Protein AF-A0A2N3VRI2-F1 (afdb_monomer_lite)

Foldseek 3Di:
DDDDDDDDDDDDDDDDDDDDDDDDDDDDDDDDDDDDDDDDDDDDDPDDDPPDPDPVNVQVVLVVVLVLVVVLLVLLVLLLLLLVLAPDHDPLSVVLNVVSVVLNVDDAPDSSHRDPVNSVVSVVSSVSSLVRAWEEEEEEEEEPPDDQVVQVVLLCVQSSSRRHHHPYYFYHYPCLQPALCPGPSSVVVVCCLVVSVGQEYGYQDLQSSGHPVCCPPPCRGSVNVCVVCVVSNYHYTHSVVVVVVVVD

pLDDT: mean 77.95, std 22.07, range [29.64, 97.94]

Secondary structure (DSSP, 8-state):
--------------------------------------PPP-PPP-PPPPP---HHHHHHHHHHHHHHHHHHHHHHHHHHHHHTT-SS--HHHHHHHHHHHHHHT---S-TTS--HHHHHHHHHHHHHHHHSPEEEEEEEEE-TT--HHHHHHHHHHHHHHTTEEEEEEEEEES-TTS-GGG-HHHHHHHHHHHTT--SEEEES-HHHHS-GGGTTSTTTSHHHHHHHHHHTTPEEEEHHHHHHHTT-

Radius of gyration: 29.66 Å; chains: 1; bounding box: 49×69×98 Å

Structure (mmCIF, N/CA/C/O backbone):
data_AF-A0A2N3VRI2-F1
#
_entry.id   AF-A0A2N3VRI2-F1
#
loop_
_atom_site.group_PDB
_atom_site.id
_atom_site.type_symbol
_atom_site.label_atom_id
_atom_site.label_alt_id
_atom_site.label_comp_id
_atom_site.label_asym_id
_atom_site.label_entity_id
_atom_site.label_seq_id
_atom_site.pdbx_PDB_ins_code
_atom_site.Cartn_x
_atom_site.Cartn_y
_atom_site.Cartn_z
_atom_site.occupancy
_atom_site.B_iso_or_equiv
_atom_site.auth_seq_id
_atom_site.auth_comp_id
_atom_site.auth_asym_id
_atom_site.auth_atom_id
_atom_site.pdbx_PDB_model_num
ATOM 1 N N . MET A 1 1 ? -25.230 -1.759 -48.729 1.00 44.81 1 MET A N 1
ATOM 2 C CA . MET A 1 1 ? -26.190 -2.841 -49.023 1.00 44.81 1 MET A CA 1
ATOM 3 C C . MET A 1 1 ? -25.408 -4.106 -49.334 1.00 44.81 1 MET A C 1
ATOM 5 O O . MET A 1 1 ? -24.825 -4.178 -50.398 1.00 44.81 1 MET A O 1
ATOM 9 N N . HIS A 1 2 ? -25.341 -5.042 -48.393 1.00 41.62 2 HIS A N 1
ATOM 10 C CA . HIS A 1 2 ? -25.317 -6.488 -48.624 1.00 41.62 2 HIS A CA 1
ATOM 11 C C . HIS A 1 2 ? -25.668 -7.134 -47.282 1.00 41.62 2 HIS A C 1
ATOM 13 O O . HIS A 1 2 ? -25.293 -6.640 -46.222 1.00 41.62 2 HIS A O 1
ATOM 19 N N . GLN A 1 3 ? -26.524 -8.137 -47.363 1.00 37.47 3 GLN A N 1
ATOM 20 C CA . GLN A 1 3 ? -27.343 -8.696 -46.302 1.00 37.47 3 GLN A CA 1
ATOM 21 C C . GLN A 1 3 ? -27.009 -10.196 -46.197 1.00 37.47 3 GLN A C 1
ATOM 23 O O . GLN A 1 3 ? -26.578 -10.777 -47.193 1.00 37.47 3 GLN A O 1
ATOM 28 N N . LEU A 1 4 ? -27.341 -10.791 -45.041 1.00 38.47 4 LEU A N 1
ATOM 29 C CA . LEU A 1 4 ? -27.446 -12.233 -44.729 1.00 38.47 4 LEU A CA 1
ATOM 30 C C . LEU A 1 4 ? -26.129 -12.927 -44.307 1.00 38.47 4 LEU A C 1
ATOM 32 O O . LEU A 1 4 ? -25.099 -12.749 -44.936 1.00 38.47 4 LEU A O 1
ATOM 36 N N . GLY A 1 5 ? -26.084 -13.741 -43.248 1.00 32.94 5 GLY A N 1
ATOM 37 C CA . GLY A 1 5 ? -27.170 -14.302 -42.443 1.00 32.94 5 GLY A CA 1
ATOM 38 C C . GLY A 1 5 ? -26.672 -14.942 -41.139 1.00 32.94 5 GLY A C 1
ATOM 39 O O . GLY A 1 5 ? -25.476 -15.124 -40.929 1.00 32.94 5 GLY A O 1
ATOM 40 N N . GLY A 1 6 ? -27.622 -15.235 -40.248 1.00 32.44 6 GLY A N 1
ATOM 41 C CA . GLY A 1 6 ? -27.395 -15.908 -38.971 1.00 32.44 6 GLY A CA 1
ATOM 42 C C . GLY A 1 6 ? -27.668 -17.417 -38.997 1.00 32.44 6 GLY A C 1
ATOM 43 O O . GLY A 1 6 ? -28.270 -17.945 -39.929 1.00 32.44 6 GLY A O 1
ATOM 44 N N . SER A 1 7 ? -27.243 -18.091 -37.928 1.00 35.81 7 SER A N 1
ATOM 45 C CA . SER A 1 7 ? -27.806 -19.328 -37.344 1.00 35.81 7 SER A CA 1
ATOM 46 C C . SER A 1 7 ? -27.059 -19.577 -36.027 1.00 35.81 7 SER A C 1
ATOM 48 O O . SER A 1 7 ? -25.835 -19.635 -36.029 1.00 35.81 7 SER A O 1
ATOM 50 N N . THR A 1 8 ? -27.670 -19.437 -34.847 1.00 37.22 8 THR A N 1
ATOM 51 C CA . THR A 1 8 ? -28.451 -20.443 -34.089 1.00 37.22 8 THR A CA 1
ATOM 52 C C . THR A 1 8 ? -27.819 -21.834 -34.034 1.00 37.22 8 THR A C 1
ATOM 54 O O . THR A 1 8 ? -27.869 -22.585 -35.002 1.00 37.22 8 THR A O 1
ATOM 57 N N . GLY A 1 9 ? -27.302 -22.191 -32.855 1.00 34.44 9 GLY A N 1
ATOM 58 C CA . GLY A 1 9 ? -26.782 -23.518 -32.531 1.00 34.44 9 GLY A CA 1
ATOM 59 C C . GLY A 1 9 ? -26.847 -23.784 -31.027 1.00 34.44 9 GLY A C 1
ATOM 60 O O . GLY A 1 9 ? -25.909 -23.502 -30.288 1.00 34.44 9 GLY A O 1
ATOM 61 N N . THR A 1 10 ? -27.994 -24.284 -30.579 1.00 33.75 10 THR A N 1
ATOM 62 C CA . THR A 1 10 ? -28.284 -24.750 -29.217 1.00 33.75 10 THR A CA 1
ATOM 63 C C . THR A 1 10 ? -27.603 -26.104 -28.939 1.00 33.75 10 THR A C 1
ATOM 65 O O . THR A 1 10 ? -27.499 -26.935 -29.834 1.00 33.75 10 THR A O 1
ATOM 68 N N . ARG A 1 11 ? -27.171 -26.285 -27.678 1.00 38.00 11 ARG A N 1
ATOM 69 C CA . ARG A 1 11 ? -26.624 -27.464 -26.949 1.00 38.00 11 ARG A CA 1
ATOM 70 C C . ARG A 1 11 ? -26.941 -28.884 -27.484 1.00 38.00 11 ARG A C 1
ATOM 72 O O . ARG A 1 11 ? -28.007 -29.119 -28.042 1.00 38.00 11 ARG A O 1
ATOM 79 N N . PRO A 1 12 ? -26.137 -29.884 -27.062 1.00 43.97 12 PRO A N 1
ATOM 80 C CA . PRO A 1 12 ? -26.619 -30.714 -25.947 1.00 43.97 12 PRO A CA 1
ATOM 81 C C . PRO A 1 12 ? -25.571 -31.041 -24.866 1.00 43.97 12 PRO A C 1
ATOM 83 O O . PRO A 1 12 ? -24.381 -31.198 -25.111 1.00 43.97 12 PRO A O 1
ATOM 86 N N . ASN A 1 13 ? -26.094 -31.177 -23.648 1.00 37.91 13 ASN A N 1
ATOM 87 C CA . ASN A 1 13 ? -25.489 -31.800 -22.474 1.00 37.91 13 ASN A CA 1
ATOM 88 C C . ASN A 1 13 ? -25.792 -33.312 -22.509 1.00 37.91 13 ASN A C 1
ATOM 90 O O . ASN A 1 13 ? -26.911 -33.660 -22.902 1.00 37.91 13 ASN A O 1
ATOM 94 N N . PRO A 1 14 ? -24.906 -34.200 -22.026 1.00 42.34 14 PRO A N 1
ATOM 95 C CA . PRO A 1 14 ? -25.362 -35.508 -21.585 1.00 42.34 14 PRO A CA 1
ATOM 96 C C . PRO A 1 14 ? -24.927 -35.877 -20.158 1.00 42.34 14 PRO A C 1
ATOM 98 O O . PRO A 1 14 ? -23.750 -35.930 -19.824 1.00 42.34 14 PRO A O 1
ATOM 101 N N . ARG A 1 15 ? -25.958 -36.314 -19.423 1.00 31.70 15 ARG A N 1
ATOM 102 C CA . ARG A 1 15 ? -26.018 -37.475 -18.518 1.00 31.70 15 ARG A CA 1
ATOM 103 C C . ARG A 1 15 ? -25.589 -37.339 -17.054 1.00 31.70 15 ARG A C 1
ATOM 105 O O . ARG A 1 15 ? -24.442 -37.514 -16.668 1.00 31.70 15 ARG A O 1
ATOM 112 N N . SER A 1 16 ? -26.648 -37.254 -16.255 1.00 34.22 16 SER A N 1
ATOM 113 C CA . SER A 1 16 ? -26.842 -37.828 -14.927 1.00 34.22 16 SER A CA 1
ATOM 114 C C . SER A 1 16 ? -26.673 -39.360 -14.895 1.00 34.22 16 SER A C 1
ATOM 116 O O . SER A 1 16 ? -27.267 -40.064 -15.711 1.00 34.22 16 SER A O 1
ATOM 118 N N . GLN A 1 17 ? -25.959 -39.853 -13.882 1.00 36.56 17 GLN A N 1
ATOM 119 C CA . GLN A 1 17 ? -26.151 -41.116 -13.142 1.00 36.56 17 GLN A CA 1
ATOM 120 C C . GLN A 1 17 ? -25.662 -40.785 -11.711 1.00 36.56 17 GLN A C 1
ATOM 122 O O . GLN A 1 17 ? -24.616 -40.166 -11.579 1.00 36.56 17 GLN A O 1
ATOM 127 N N . GLY A 1 18 ? -26.343 -41.005 -10.589 1.00 29.64 18 GLY A N 1
ATOM 128 C CA . GLY A 1 18 ? -27.389 -41.961 -10.263 1.00 29.64 18 GLY A CA 1
ATOM 129 C C . GLY A 1 18 ? -26.817 -43.019 -9.319 1.00 29.64 18 GLY A C 1
ATOM 130 O O . GLY A 1 18 ? -26.452 -44.077 -9.803 1.00 29.64 18 GLY A O 1
ATOM 131 N N . THR A 1 19 ? -26.753 -42.750 -8.006 1.00 33.91 19 THR A N 1
ATOM 132 C CA . THR A 1 19 ? -26.883 -43.811 -6.985 1.00 33.91 19 THR A CA 1
ATOM 133 C C . THR A 1 19 ? -27.280 -43.235 -5.630 1.00 33.91 19 THR A C 1
ATOM 135 O O . THR A 1 19 ? -26.556 -42.452 -5.020 1.00 33.91 19 THR A O 1
ATOM 138 N N . GLU A 1 20 ? -28.465 -43.645 -5.194 1.00 34.59 20 GLU A N 1
ATOM 139 C CA . GLU A 1 20 ? -29.028 -43.457 -3.866 1.00 34.59 20 GLU A CA 1
ATOM 140 C C . GLU A 1 20 ? -28.435 -44.435 -2.839 1.00 34.59 20 GLU A C 1
ATOM 142 O O . GLU A 1 20 ? -27.968 -45.521 -3.171 1.00 34.59 20 GLU A O 1
ATOM 147 N N . ALA A 1 21 ? -28.617 -44.039 -1.577 1.00 32.91 21 ALA A N 1
ATOM 148 C CA . ALA A 1 21 ? -28.940 -44.864 -0.415 1.00 32.91 21 ALA A CA 1
ATOM 149 C C . ALA A 1 21 ? -27.947 -45.942 0.055 1.00 32.91 21 ALA A C 1
ATOM 151 O O . ALA A 1 21 ? -27.811 -47.012 -0.530 1.00 32.91 21 ALA A O 1
ATOM 152 N N . ARG A 1 22 ? -27.496 -45.772 1.306 1.00 36.06 22 ARG A N 1
ATOM 153 C CA . ARG A 1 22 ? -27.817 -46.745 2.365 1.00 36.06 22 ARG A CA 1
ATOM 154 C C . ARG A 1 22 ? -27.694 -46.129 3.757 1.00 36.06 22 ARG A C 1
ATOM 156 O O . ARG A 1 22 ? -26.618 -45.758 4.209 1.00 36.06 22 ARG A O 1
ATOM 163 N N . ARG A 1 23 ? -28.844 -46.068 4.435 1.00 37.19 23 ARG A N 1
ATOM 164 C CA . ARG A 1 23 ? -28.952 -46.080 5.896 1.00 37.19 23 ARG A CA 1
ATOM 165 C C . ARG A 1 23 ? -28.359 -47.383 6.424 1.00 37.19 23 ARG A C 1
ATOM 167 O O . ARG A 1 23 ? -28.584 -48.438 5.832 1.00 37.19 23 ARG A O 1
ATOM 174 N N . SER A 1 24 ? -27.719 -47.325 7.581 1.00 36.09 24 SER A N 1
ATOM 175 C CA . SER A 1 24 ? -27.726 -48.419 8.550 1.00 36.09 24 SER A CA 1
ATOM 176 C C . SER A 1 24 ? -27.568 -47.813 9.937 1.00 36.09 24 SER A C 1
ATOM 178 O O . SER A 1 24 ? -26.503 -47.327 10.306 1.00 36.09 24 SER A O 1
ATOM 180 N N . ASP A 1 25 ? -28.683 -47.810 10.663 1.00 36.12 25 ASP A N 1
ATOM 181 C CA . ASP A 1 25 ? -28.708 -47.874 12.116 1.00 36.12 25 ASP A CA 1
ATOM 182 C C . ASP A 1 25 ? -27.792 -49.004 12.598 1.00 36.12 25 ASP A C 1
ATOM 184 O O . ASP A 1 25 ? -27.706 -50.030 11.929 1.00 36.12 25 ASP A O 1
ATOM 188 N N . LEU A 1 26 ? -27.177 -48.845 13.772 1.00 42.28 26 LEU A N 1
ATOM 189 C CA . LEU A 1 26 ? -27.137 -49.885 14.804 1.00 42.28 26 LEU A CA 1
ATOM 190 C C . LEU A 1 26 ? -26.615 -49.294 16.122 1.00 42.28 26 LEU A C 1
ATOM 192 O O . LEU A 1 26 ? -25.463 -48.892 16.263 1.00 42.28 26 LEU A O 1
ATOM 196 N N . ARG A 1 27 ? -27.529 -49.256 17.095 1.00 37.09 27 ARG A N 1
ATOM 197 C CA . ARG A 1 27 ? -27.255 -49.172 18.530 1.00 37.09 27 ARG A CA 1
ATOM 198 C C . ARG A 1 27 ? -26.571 -50.458 19.005 1.00 37.09 27 ARG A C 1
ATOM 200 O O . ARG A 1 27 ? -26.935 -51.545 18.571 1.00 37.09 27 ARG A O 1
ATOM 207 N N . GLY A 1 28 ? -25.700 -50.309 19.996 1.00 32.53 28 GLY A N 1
ATOM 208 C CA . GLY A 1 28 ? -25.097 -51.375 20.803 1.00 32.53 28 GLY A CA 1
ATOM 209 C C . GLY A 1 28 ? -23.735 -50.866 21.270 1.00 32.53 28 GLY A C 1
ATOM 210 O O . GLY A 1 28 ? -22.840 -50.701 20.462 1.00 32.53 28 GLY A O 1
ATOM 211 N N . GLY A 1 29 ? -23.551 -50.394 22.499 1.00 33.59 29 GLY A N 1
ATOM 212 C CA . GLY A 1 29 ? -23.777 -51.151 23.720 1.00 33.59 29 GLY A CA 1
ATOM 213 C C . GLY A 1 29 ? -22.497 -51.917 24.045 1.00 33.59 29 GLY A C 1
ATOM 214 O O . GLY A 1 29 ? -22.361 -53.051 23.613 1.00 33.59 29 GLY A O 1
ATOM 215 N N . SER A 1 30 ? -21.563 -51.291 24.766 1.00 33.97 30 SER A N 1
ATOM 216 C CA . SER A 1 30 ? -20.688 -52.003 25.703 1.00 33.97 30 SER A CA 1
ATOM 217 C C . SER A 1 30 ? -19.900 -51.025 26.566 1.00 33.97 30 SER A C 1
ATOM 219 O O . SER A 1 30 ? -19.009 -50.309 26.114 1.00 33.97 30 SER A O 1
ATOM 221 N N . THR A 1 31 ? -20.296 -50.997 27.831 1.00 43.38 31 THR A N 1
ATOM 222 C CA . THR A 1 31 ? -19.632 -50.331 28.941 1.00 43.38 31 THR A CA 1
ATOM 223 C C . THR A 1 31 ? -18.442 -51.190 29.355 1.00 43.38 31 THR A C 1
ATOM 225 O O . THR A 1 31 ? -18.636 -52.237 29.966 1.00 43.38 31 THR A O 1
ATOM 228 N N . THR A 1 32 ? -17.219 -50.747 29.073 1.00 37.91 32 THR A N 1
ATOM 229 C CA . THR A 1 32 ? -16.022 -51.317 29.704 1.00 37.91 32 THR A CA 1
ATOM 230 C C . THR A 1 32 ? -15.455 -50.274 30.653 1.00 37.91 32 THR A C 1
ATOM 232 O O . THR A 1 32 ? -14.762 -49.344 30.247 1.00 37.91 32 THR A O 1
ATOM 235 N N . GLN A 1 33 ? -15.806 -50.412 31.934 1.00 37.31 33 GLN A N 1
ATOM 236 C CA . GLN A 1 33 ? -15.123 -49.727 33.023 1.00 37.31 33 GLN A CA 1
ATOM 237 C C . GLN A 1 33 ? -13.683 -50.242 33.083 1.00 37.31 33 GLN A C 1
ATOM 239 O O . GLN A 1 33 ? -13.444 -51.393 33.438 1.00 37.31 33 GLN A O 1
ATOM 244 N N . VAL A 1 34 ? -12.723 -49.385 32.745 1.00 37.28 34 VAL A N 1
ATOM 245 C CA . VAL A 1 34 ? -11.318 -49.611 33.083 1.00 37.28 34 VAL A CA 1
ATOM 246 C C . VAL A 1 34 ? -11.087 -49.005 34.462 1.00 37.28 34 VAL A C 1
ATOM 248 O O . VAL A 1 34 ? -11.097 -47.789 34.645 1.00 37.28 34 VAL A O 1
ATOM 251 N N . GLN A 1 35 ? -10.936 -49.887 35.444 1.00 35.34 35 GLN A N 1
ATOM 252 C CA . GLN A 1 35 ? -10.563 -49.580 36.818 1.00 35.34 35 GLN A CA 1
ATOM 253 C C . GLN A 1 35 ? -9.081 -49.174 36.838 1.00 35.34 35 GLN A C 1
ATOM 255 O O . GLN A 1 35 ? -8.203 -49.998 36.589 1.00 35.34 35 GLN A O 1
ATOM 260 N N . LEU A 1 36 ? -8.798 -47.896 37.097 1.00 38.38 36 LEU A N 1
ATOM 261 C CA . LEU A 1 36 ? -7.440 -47.414 37.354 1.00 38.38 36 LEU A CA 1
ATOM 262 C C . LEU A 1 36 ? -7.085 -47.648 38.834 1.00 38.38 36 LEU A C 1
ATOM 264 O O . LEU A 1 36 ? -7.912 -47.358 39.704 1.00 38.38 36 LEU A O 1
ATOM 268 N N . PRO A 1 37 ? -5.879 -48.151 39.151 1.00 39.59 37 PRO A N 1
ATOM 269 C CA . PRO A 1 37 ? -5.452 -48.337 40.529 1.00 39.59 37 PRO A CA 1
ATOM 270 C C . PRO A 1 37 ? -5.243 -46.991 41.234 1.00 39.59 37 PRO A C 1
ATOM 272 O O . PRO A 1 37 ? -4.622 -46.065 40.711 1.00 39.59 37 PRO A O 1
ATOM 275 N N . VAL A 1 38 ? -5.761 -46.917 42.460 1.00 44.69 38 VAL A N 1
ATOM 276 C CA . VAL A 1 38 ? -5.576 -45.820 43.413 1.00 44.69 38 VAL A CA 1
ATOM 277 C C . VAL A 1 38 ? -4.106 -45.784 43.838 1.00 44.69 38 VAL A C 1
ATOM 279 O O . VAL A 1 38 ? -3.681 -46.551 44.700 1.00 44.69 38 VAL A O 1
ATOM 282 N N . SER A 1 39 ? -3.325 -44.887 43.238 1.00 42.59 39 SER A N 1
ATOM 283 C CA . SER A 1 39 ? -1.987 -44.553 43.728 1.00 42.59 39 SER A CA 1
ATOM 284 C C . SER A 1 39 ? -2.091 -43.517 44.839 1.00 42.59 39 SER A C 1
ATOM 286 O O . SER A 1 39 ? -2.629 -42.424 44.666 1.00 42.59 39 SER A O 1
ATOM 288 N N . GLN A 1 40 ? -1.580 -43.910 46.000 1.00 42.72 40 GLN A N 1
ATOM 289 C CA . GLN A 1 40 ? -1.526 -43.126 47.221 1.00 42.72 40 GLN A CA 1
ATOM 290 C C . GLN A 1 40 ? -0.761 -41.811 47.036 1.00 42.72 40 GLN A C 1
ATOM 292 O O . GLN A 1 40 ? 0.246 -41.722 46.332 1.00 42.72 40 GLN A O 1
ATOM 297 N N . ALA A 1 41 ? -1.263 -40.794 47.727 1.00 45.03 41 ALA A N 1
ATOM 298 C CA . ALA A 1 41 ? -0.747 -39.442 47.772 1.00 45.03 41 ALA A CA 1
ATOM 299 C C . ALA A 1 41 ? 0.732 -39.368 48.191 1.00 45.03 41 ALA A C 1
ATOM 301 O O . ALA A 1 41 ? 1.103 -39.751 49.300 1.00 45.03 41 ALA A O 1
ATOM 302 N N . LYS A 1 42 ? 1.552 -38.724 47.358 1.00 47.59 42 LYS A N 1
ATOM 303 C CA . LYS A 1 42 ? 2.657 -37.887 47.835 1.00 47.59 42 LYS A CA 1
ATOM 304 C C . LYS A 1 42 ? 2.246 -36.438 47.610 1.00 47.59 42 LYS A C 1
ATOM 306 O O . LYS A 1 42 ? 2.014 -36.036 46.475 1.00 47.59 42 LYS A O 1
ATOM 311 N N . LYS A 1 43 ? 2.124 -35.675 48.702 1.00 46.97 43 LYS A N 1
ATOM 312 C CA . LYS A 1 43 ? 2.012 -34.210 48.668 1.00 46.97 43 LYS A CA 1
ATOM 313 C C . LYS A 1 43 ? 3.086 -33.669 47.712 1.00 46.97 43 LYS A C 1
ATOM 315 O O . LYS A 1 43 ? 4.260 -33.961 47.955 1.00 46.97 43 LYS A O 1
ATOM 320 N N . PRO A 1 44 ? 2.745 -32.886 46.676 1.00 41.25 44 PRO A N 1
ATOM 321 C CA . PRO A 1 44 ? 3.741 -32.032 46.063 1.00 41.25 44 PRO A CA 1
ATOM 322 C C . PRO A 1 44 ? 4.208 -31.075 47.157 1.00 41.25 44 PRO A C 1
ATOM 324 O O . PRO A 1 44 ? 3.383 -30.460 47.837 1.00 41.25 44 PRO A O 1
ATOM 327 N N . LEU A 1 45 ? 5.522 -31.007 47.367 1.00 43.97 45 LEU A N 1
ATOM 328 C CA . LEU A 1 45 ? 6.140 -29.900 48.080 1.00 43.97 45 LEU A CA 1
ATOM 329 C C . LEU A 1 45 ? 5.534 -28.617 47.510 1.00 43.97 45 LEU A C 1
ATOM 331 O O . LEU A 1 45 ? 5.601 -28.396 46.300 1.00 43.97 45 LEU A O 1
ATOM 335 N N . THR A 1 46 ? 4.904 -27.824 48.369 1.00 45.91 46 THR A N 1
ATOM 336 C CA . THR A 1 46 ? 4.456 -26.475 48.055 1.00 45.91 46 THR A CA 1
ATOM 337 C C . THR A 1 46 ? 5.654 -25.748 47.454 1.00 45.91 46 THR A C 1
ATOM 339 O O . THR A 1 46 ? 6.615 -25.459 48.167 1.00 45.91 46 THR A O 1
ATOM 342 N N . GLN A 1 47 ? 5.645 -25.525 46.138 1.00 43.41 47 GLN A N 1
ATOM 343 C CA . GLN A 1 47 ? 6.561 -24.557 45.556 1.00 43.41 47 GLN A CA 1
ATOM 344 C C . GLN A 1 47 ? 6.289 -23.234 46.280 1.00 43.41 47 GLN A C 1
ATOM 346 O O . GLN A 1 47 ? 5.113 -22.885 46.455 1.00 43.41 47 GLN A O 1
ATOM 351 N N . PRO A 1 48 ? 7.326 -22.525 46.757 1.00 43.22 48 PRO A N 1
ATOM 352 C CA . PRO A 1 48 ? 7.126 -21.165 47.225 1.00 43.22 48 PRO A CA 1
ATOM 353 C C . PRO A 1 48 ? 6.454 -20.372 46.092 1.00 43.22 48 PRO A C 1
ATOM 355 O O . PRO A 1 48 ? 6.680 -20.692 44.917 1.00 43.22 48 PRO A O 1
ATOM 358 N N . PRO A 1 49 ? 5.582 -19.399 46.414 1.00 46.47 49 PRO A N 1
ATOM 359 C CA . PRO A 1 49 ? 4.987 -18.548 45.390 1.00 46.47 49 PRO A CA 1
ATOM 360 C C . PRO A 1 49 ? 6.116 -17.993 44.511 1.00 46.47 49 PRO A C 1
ATOM 362 O O . PRO A 1 49 ? 7.179 -17.688 45.062 1.00 46.47 49 PRO A O 1
ATOM 365 N N . PRO A 1 50 ? 5.937 -17.917 43.178 1.00 52.31 50 PRO A N 1
ATOM 366 C CA . PRO A 1 50 ? 6.959 -17.341 42.320 1.00 52.31 50 PRO A CA 1
ATOM 367 C C . PRO A 1 50 ? 7.321 -15.971 42.884 1.00 52.31 50 PRO A C 1
ATOM 369 O O . PRO A 1 50 ? 6.440 -15.154 43.161 1.00 52.31 50 PRO A O 1
ATOM 372 N N . GLU A 1 51 ? 8.615 -15.814 43.146 1.00 49.72 51 GLU A N 1
ATOM 373 C CA . GLU A 1 51 ? 9.220 -14.604 43.668 1.00 49.72 51 GLU A CA 1
ATOM 374 C C . GLU A 1 51 ? 8.718 -13.412 42.856 1.00 49.72 51 GLU A C 1
ATOM 376 O O . GLU A 1 51 ? 8.835 -13.392 41.632 1.00 49.72 51 GLU A O 1
ATOM 381 N N . ASP A 1 52 ? 8.096 -12.481 43.576 1.00 48.22 52 ASP A N 1
ATOM 382 C CA . ASP A 1 52 ? 8.110 -11.046 43.326 1.00 48.22 52 ASP A CA 1
ATOM 383 C C . ASP A 1 52 ? 8.314 -10.668 41.844 1.00 48.22 52 ASP A C 1
ATOM 385 O O . ASP A 1 52 ? 9.434 -10.453 41.370 1.00 48.22 52 ASP A O 1
ATOM 389 N N . GLU A 1 53 ? 7.213 -10.551 41.088 1.00 51.59 53 GLU A N 1
ATOM 390 C CA . GLU A 1 53 ? 7.207 -9.716 39.884 1.00 51.59 53 GLU A CA 1
ATOM 391 C C . GLU A 1 53 ? 7.446 -8.273 40.341 1.00 51.59 53 GLU A C 1
ATOM 393 O O . GLU A 1 53 ? 6.511 -7.493 40.517 1.00 51.59 53 GLU A O 1
ATOM 398 N N . GLY A 1 54 ? 8.712 -7.937 40.593 1.00 52.28 54 GLY A N 1
ATOM 399 C CA . GLY A 1 54 ? 9.102 -6.635 41.103 1.00 52.28 54 GLY A CA 1
ATOM 400 C C . GLY A 1 54 ? 8.586 -5.501 40.207 1.00 52.28 54 GLY A C 1
ATOM 401 O O . GLY A 1 54 ? 8.235 -5.728 39.041 1.00 52.28 54 GLY A O 1
ATOM 402 N N . PRO A 1 55 ? 8.562 -4.257 40.712 1.00 57.94 55 PRO A N 1
ATOM 403 C CA . PRO A 1 55 ? 8.104 -3.081 39.965 1.00 57.94 55 PRO A CA 1
ATOM 404 C C . PRO A 1 55 ? 8.743 -2.962 38.566 1.00 57.94 55 PRO A C 1
ATOM 406 O O . PRO A 1 55 ? 8.053 -2.596 37.615 1.00 57.94 55 PRO A O 1
ATOM 409 N N . ASP A 1 56 ? 9.989 -3.418 38.400 1.00 63.69 56 ASP A N 1
ATOM 410 C CA . ASP A 1 56 ? 10.705 -3.496 37.118 1.00 63.69 56 ASP A CA 1
ATOM 411 C C . ASP A 1 56 ? 10.048 -4.435 36.085 1.00 63.69 56 ASP A C 1
ATOM 413 O O . ASP A 1 56 ? 10.182 -4.249 34.875 1.00 63.69 56 ASP A O 1
ATOM 417 N N . SER A 1 57 ? 9.345 -5.489 36.510 1.00 74.94 57 SER A N 1
ATOM 418 C CA . SER A 1 57 ? 8.586 -6.383 35.621 1.00 74.94 57 SER A CA 1
ATOM 419 C C . SER A 1 57 ? 7.325 -5.697 35.095 1.00 74.94 57 SER A C 1
ATOM 421 O O . SER A 1 57 ? 7.080 -5.677 33.885 1.00 74.94 57 SER A O 1
ATOM 423 N N . LEU A 1 58 ? 6.566 -5.057 35.989 1.00 79.62 58 LEU A N 1
ATOM 424 C CA . LEU A 1 58 ? 5.349 -4.328 35.637 1.00 79.62 58 LEU A CA 1
ATOM 425 C C . LEU A 1 58 ? 5.652 -3.102 34.774 1.00 79.62 58 LEU A C 1
ATOM 427 O O . LEU A 1 58 ? 4.921 -2.831 33.821 1.00 79.62 58 LEU A O 1
ATOM 431 N N . GLU A 1 59 ? 6.751 -2.399 35.042 1.00 81.06 59 GLU A N 1
ATOM 432 C CA . GLU A 1 59 ? 7.197 -1.272 34.227 1.00 81.06 59 GLU A CA 1
ATOM 433 C C . GLU A 1 59 ? 7.656 -1.715 32.830 1.00 81.06 59 GLU A C 1
ATOM 435 O O . GLU A 1 59 ? 7.267 -1.100 31.835 1.00 81.06 59 GLU A O 1
ATOM 440 N N . ARG A 1 60 ? 8.370 -2.846 32.715 1.00 84.06 60 ARG A N 1
ATOM 441 C CA . ARG A 1 60 ? 8.708 -3.457 31.413 1.00 84.06 60 ARG A CA 1
ATOM 442 C C . ARG A 1 60 ? 7.474 -3.925 30.642 1.00 84.06 60 ARG A C 1
ATOM 444 O O . ARG A 1 60 ? 7.437 -3.816 29.415 1.00 84.06 60 ARG A O 1
ATOM 451 N N . ILE A 1 61 ? 6.466 -4.473 31.320 1.00 83.00 61 ILE A N 1
ATOM 452 C CA . ILE A 1 61 ? 5.191 -4.861 30.694 1.00 83.00 61 ILE A CA 1
ATOM 453 C C . ILE A 1 61 ? 4.437 -3.618 30.214 1.00 83.00 61 ILE A C 1
ATOM 455 O O . ILE A 1 61 ? 3.997 -3.585 29.066 1.00 83.00 61 ILE A O 1
ATOM 459 N N . ALA A 1 62 ? 4.336 -2.586 31.054 1.00 82.12 62 ALA A N 1
ATOM 460 C CA . ALA A 1 62 ? 3.702 -1.325 30.697 1.00 82.12 62 ALA A CA 1
ATOM 461 C C . ALA A 1 62 ? 4.410 -0.671 29.503 1.00 82.12 62 ALA A C 1
ATOM 463 O O . ALA A 1 62 ? 3.749 -0.304 28.540 1.00 82.12 62 ALA A O 1
ATOM 464 N N . HIS A 1 63 ? 5.745 -0.611 29.504 1.00 86.31 63 HIS A N 1
ATOM 465 C CA . HIS A 1 63 ? 6.524 -0.092 28.380 1.00 86.31 63 HIS A CA 1
ATOM 466 C C . HIS A 1 63 ? 6.253 -0.858 27.077 1.00 86.31 63 HIS A C 1
ATOM 468 O O . HIS A 1 63 ? 5.918 -0.235 26.074 1.00 86.31 63 HIS A O 1
ATOM 474 N N . ARG A 1 64 ? 6.297 -2.199 27.094 1.00 85.81 64 ARG A N 1
ATOM 475 C CA . ARG A 1 64 ? 5.980 -3.018 25.908 1.00 85.81 64 ARG A CA 1
ATOM 476 C C . ARG A 1 64 ? 4.566 -2.775 25.384 1.00 85.81 64 ARG A C 1
ATOM 478 O O . ARG A 1 64 ? 4.370 -2.729 24.175 1.00 85.81 64 ARG A O 1
ATOM 485 N N . LEU A 1 65 ? 3.590 -2.609 26.276 1.00 85.62 65 LEU A N 1
ATOM 486 C CA . LEU A 1 65 ? 2.212 -2.297 25.891 1.00 85.62 65 LEU A CA 1
ATOM 487 C C . LEU A 1 65 ? 2.088 -0.909 25.256 1.00 85.62 65 LEU A C 1
ATOM 489 O O . LEU A 1 65 ? 1.340 -0.764 24.296 1.00 85.62 65 LEU A O 1
ATOM 493 N N . ARG A 1 66 ? 2.825 0.092 25.752 1.00 87.12 66 ARG A N 1
ATOM 494 C CA . ARG A 1 66 ? 2.861 1.432 25.146 1.00 87.12 66 ARG A CA 1
ATOM 495 C C . ARG A 1 66 ? 3.433 1.407 23.741 1.00 87.12 66 ARG A C 1
ATOM 497 O O . ARG A 1 66 ? 2.814 1.965 22.843 1.00 87.12 66 ARG A O 1
ATOM 504 N N . CYS A 1 67 ? 4.572 0.738 23.560 1.00 88.38 67 CYS A N 1
ATOM 505 C CA . CYS A 1 67 ? 5.174 0.575 22.240 1.00 88.38 67 CYS A CA 1
ATOM 506 C C . CYS A 1 67 ? 4.198 -0.137 21.301 1.00 88.38 67 CYS A C 1
ATOM 508 O O . CYS A 1 67 ? 3.871 0.407 20.260 1.00 88.38 67 CYS A O 1
ATOM 510 N N . ALA A 1 68 ? 3.607 -1.256 21.734 1.00 87.81 68 ALA A N 1
ATOM 511 C CA . ALA A 1 68 ? 2.631 -1.978 20.921 1.00 87.81 68 ALA A CA 1
ATOM 512 C C . ALA A 1 68 ? 1.414 -1.121 20.531 1.00 87.81 68 ALA A C 1
ATOM 514 O O . ALA A 1 68 ? 0.940 -1.233 19.411 1.00 87.81 68 ALA A O 1
ATOM 515 N N . VAL A 1 69 ? 0.903 -0.265 21.424 1.00 91.06 69 VAL A N 1
ATOM 516 C CA . VAL A 1 69 ? -0.208 0.646 21.097 1.00 91.06 69 VAL A CA 1
ATOM 517 C C . VAL A 1 69 ? 0.209 1.713 20.095 1.00 91.06 69 VAL A C 1
ATOM 519 O O . VAL A 1 69 ? -0.564 2.006 19.189 1.00 91.06 69 VAL A O 1
ATOM 522 N N . ARG A 1 70 ? 1.400 2.296 20.252 1.00 91.44 70 ARG A N 1
ATOM 523 C CA . ARG A 1 70 ? 1.939 3.251 19.280 1.00 91.44 70 ARG A CA 1
ATOM 524 C C . ARG A 1 70 ? 2.067 2.588 17.908 1.00 91.44 70 ARG A C 1
ATOM 526 O O . ARG A 1 70 ? 1.510 3.104 16.949 1.00 91.44 70 ARG A O 1
ATOM 533 N N . ASP A 1 71 ? 2.700 1.421 17.851 1.00 91.69 71 ASP A N 1
ATOM 534 C CA . ASP A 1 71 ? 2.934 0.689 16.606 1.00 91.69 71 ASP A CA 1
ATOM 535 C C . ASP A 1 71 ? 1.598 0.262 15.953 1.00 91.69 71 ASP A C 1
ATOM 537 O O . ASP A 1 71 ? 1.413 0.398 14.746 1.00 91.69 71 ASP A O 1
ATOM 541 N N . ASP A 1 72 ? 0.616 -0.185 16.747 1.00 94.00 72 ASP A N 1
ATOM 542 C CA . ASP A 1 72 ? -0.735 -0.517 16.273 1.00 94.00 72 ASP A CA 1
ATOM 543 C C . ASP A 1 72 ? -1.506 0.745 15.794 1.00 94.00 72 ASP A C 1
ATOM 545 O O . ASP A 1 72 ? -2.310 0.669 14.863 1.00 94.00 72 ASP A O 1
ATOM 549 N N . ARG A 1 73 ? -1.282 1.930 16.381 1.00 94.44 73 ARG A N 1
ATOM 550 C CA . ARG A 1 73 ? -1.876 3.197 15.901 1.00 94.44 73 ARG A CA 1
ATOM 551 C C . ARG A 1 73 ? -1.250 3.639 14.579 1.00 94.44 73 ARG A C 1
ATOM 553 O O . ARG A 1 73 ? -1.988 3.886 13.628 1.00 94.44 73 ARG A O 1
ATOM 560 N N . GLU A 1 74 ? 0.078 3.633 14.486 1.00 93.12 74 GLU A N 1
ATOM 561 C CA . GLU A 1 74 ? 0.818 3.885 13.239 1.00 93.12 74 GLU A CA 1
ATOM 562 C C . GLU A 1 74 ? 0.388 2.900 12.137 1.00 93.12 74 GLU A C 1
ATOM 564 O O . GLU A 1 74 ? 0.212 3.266 10.972 1.00 93.12 74 GLU A O 1
ATOM 569 N N . ARG A 1 75 ? 0.124 1.642 12.510 1.00 94.44 75 ARG A N 1
ATOM 570 C CA . ARG A 1 75 ? -0.434 0.625 11.616 1.00 94.44 75 ARG A CA 1
ATOM 571 C C . ARG A 1 75 ? -1.801 1.024 11.063 1.00 94.44 75 ARG A C 1
ATOM 573 O O . ARG A 1 75 ? -2.022 0.872 9.862 1.00 94.44 75 ARG A O 1
ATOM 580 N N . ILE A 1 76 ? -2.712 1.517 11.903 1.00 95.38 76 ILE A N 1
ATOM 581 C CA . ILE A 1 76 ? -4.034 1.987 11.457 1.00 95.38 76 ILE A CA 1
ATOM 582 C C . ILE A 1 76 ? -3.892 3.196 10.539 1.00 95.38 76 ILE A C 1
ATOM 584 O O . ILE A 1 76 ? -4.535 3.210 9.494 1.00 95.38 76 ILE A O 1
ATOM 588 N N . GLU A 1 77 ? -3.052 4.173 10.884 1.00 95.19 77 GLU A N 1
ATOM 589 C CA . GLU A 1 77 ? -2.793 5.344 10.035 1.00 95.19 77 GLU A CA 1
ATOM 590 C C . GLU A 1 77 ? -2.294 4.926 8.652 1.00 95.19 77 GLU A C 1
ATOM 592 O O . GLU A 1 77 ? -2.821 5.368 7.630 1.00 95.19 77 GLU A O 1
ATOM 597 N N . ASN A 1 78 ? -1.325 4.009 8.611 1.00 94.00 78 ASN A N 1
ATOM 598 C CA . ASN A 1 78 ? -0.801 3.475 7.365 1.00 94.00 78 ASN A CA 1
ATOM 599 C C . ASN A 1 78 ? -1.907 2.777 6.554 1.00 94.00 78 ASN A C 1
ATOM 601 O O . ASN A 1 78 ? -2.099 3.090 5.382 1.00 94.00 78 ASN A O 1
ATOM 605 N N . LEU A 1 79 ? -2.674 1.867 7.152 1.00 95.19 79 LEU A N 1
ATOM 606 C CA . LEU A 1 79 ? -3.745 1.169 6.437 1.00 95.19 79 LEU A CA 1
ATOM 607 C C . LEU A 1 79 ? -4.852 2.125 5.957 1.00 95.19 79 LEU A C 1
ATOM 609 O O . LEU A 1 79 ? -5.361 1.970 4.844 1.00 95.19 79 LEU A O 1
ATOM 613 N N . LEU A 1 80 ? -5.190 3.132 6.764 1.00 95.06 80 LEU A N 1
ATOM 614 C CA . LEU A 1 80 ? -6.179 4.155 6.442 1.00 95.06 80 LEU A CA 1
ATOM 615 C C . LEU A 1 80 ? -5.763 4.971 5.214 1.00 95.06 80 LEU A C 1
ATOM 617 O O . LEU A 1 80 ? -6.579 5.134 4.312 1.00 95.06 80 LEU A O 1
ATOM 621 N N . GLN A 1 81 ? -4.497 5.394 5.125 1.00 93.38 81 GLN A N 1
ATOM 622 C CA . GLN A 1 81 ? -3.982 6.116 3.953 1.00 93.38 81 GLN A CA 1
ATOM 623 C C . GLN A 1 81 ? -4.196 5.341 2.645 1.00 93.38 81 GLN A C 1
ATOM 625 O O . GLN A 1 81 ? -4.494 5.940 1.617 1.00 93.38 81 GLN A O 1
ATOM 630 N N . THR A 1 82 ? -4.053 4.010 2.657 1.00 94.06 82 THR A N 1
ATOM 631 C CA . THR A 1 82 ? -4.352 3.186 1.473 1.00 94.06 82 THR A CA 1
ATOM 632 C C . THR A 1 82 ? -5.849 3.116 1.203 1.00 94.06 82 THR A C 1
ATOM 634 O O . THR A 1 82 ? -6.280 3.234 0.058 1.00 94.06 82 THR A O 1
ATOM 637 N N . LEU A 1 83 ? -6.645 2.899 2.249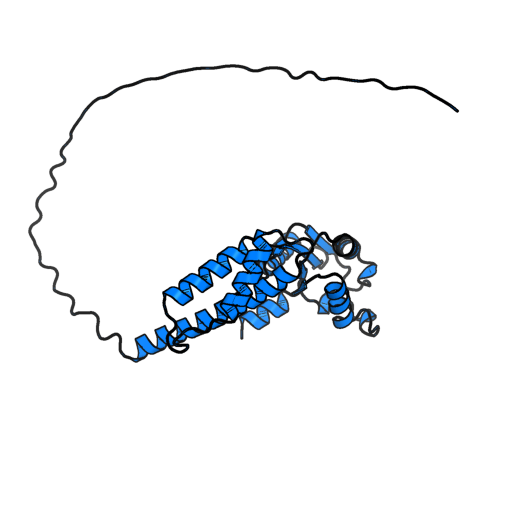 1.00 93.25 83 LEU A N 1
ATOM 638 C CA . LEU A 1 83 ? -8.085 2.710 2.132 1.00 93.25 83 LEU A CA 1
ATOM 639 C C . LEU A 1 83 ? -8.795 3.964 1.601 1.00 93.25 83 LEU A C 1
ATOM 641 O O . LEU A 1 83 ? -9.727 3.852 0.809 1.00 93.25 83 LEU A O 1
ATOM 645 N N . GLU A 1 84 ? -8.334 5.150 1.995 1.00 92.75 84 GLU A N 1
ATOM 646 C CA . GLU A 1 84 ? -8.866 6.441 1.538 1.00 92.75 84 GLU A CA 1
ATOM 647 C C . GLU A 1 84 ? -8.577 6.732 0.058 1.00 92.75 84 GLU A C 1
ATOM 649 O O . GLU A 1 84 ? -9.249 7.567 -0.544 1.00 92.75 84 GLU A O 1
ATOM 654 N N . LEU A 1 85 ? -7.620 6.022 -0.545 1.00 90.94 85 LEU A N 1
ATOM 655 C CA . LEU A 1 85 ? -7.299 6.117 -1.970 1.00 90.94 85 LEU A CA 1
ATOM 656 C C . LEU A 1 85 ? -8.096 5.126 -2.834 1.00 90.94 85 LEU A C 1
ATOM 658 O O . LEU A 1 85 ? -7.915 5.090 -4.054 1.00 90.94 85 LEU A O 1
ATOM 662 N N . ALA A 1 86 ? -8.962 4.300 -2.235 1.00 88.06 86 ALA A N 1
ATOM 663 C CA . ALA A 1 86 ? -9.790 3.360 -2.983 1.00 88.06 86 ALA A CA 1
ATOM 664 C C . ALA A 1 86 ? -10.641 4.107 -4.025 1.00 88.06 86 ALA A C 1
ATOM 666 O O . ALA A 1 86 ? -11.349 5.057 -3.699 1.00 88.06 86 ALA A O 1
ATOM 667 N N . LEU A 1 87 ? -10.559 3.669 -5.284 1.00 78.06 87 LEU A N 1
ATOM 668 C CA . LEU A 1 87 ? -11.167 4.370 -6.421 1.00 78.06 87 LEU A CA 1
ATOM 669 C C . LEU A 1 87 ? -12.702 4.310 -6.401 1.00 78.06 87 LEU A C 1
ATOM 671 O O . LEU A 1 87 ? -13.345 5.295 -6.746 1.00 78.06 87 LEU A O 1
ATOM 675 N N . ASP A 1 88 ? -13.253 3.190 -5.929 1.00 85.38 88 ASP A N 1
ATOM 676 C CA . ASP A 1 88 ? -14.684 2.953 -5.722 1.00 85.38 88 ASP A CA 1
ATOM 677 C C . ASP A 1 88 ? -14.874 2.211 -4.385 1.00 85.38 88 ASP A C 1
ATOM 679 O O . ASP A 1 88 ? -15.013 0.982 -4.362 1.00 85.38 88 ASP A O 1
ATOM 683 N N . PRO A 1 89 ? -14.798 2.916 -3.241 1.00 88.88 89 PRO A N 1
ATOM 684 C CA . PRO A 1 89 ? -14.840 2.267 -1.942 1.00 88.88 89 PRO A CA 1
ATOM 685 C C . PRO A 1 89 ? -16.201 1.610 -1.725 1.00 88.88 89 PRO A C 1
ATOM 687 O O . PRO A 1 89 ? -17.257 2.236 -1.849 1.00 88.88 89 PRO A O 1
ATOM 690 N N . THR A 1 90 ? -16.181 0.342 -1.329 1.00 93.12 90 THR A N 1
ATOM 691 C CA . THR A 1 90 ? -17.388 -0.329 -0.840 1.00 93.12 90 THR A CA 1
ATOM 692 C C . THR A 1 90 ? -17.898 0.354 0.434 1.00 93.12 90 THR A C 1
ATOM 694 O O . THR A 1 90 ? -17.148 1.018 1.157 1.00 93.12 90 THR A O 1
ATOM 697 N N . ALA A 1 91 ? -19.175 0.151 0.771 1.00 94.44 91 ALA A N 1
ATOM 698 C CA . ALA A 1 91 ? -19.741 0.676 2.016 1.00 94.44 91 ALA A CA 1
ATOM 699 C C . ALA A 1 91 ? -18.958 0.204 3.260 1.00 94.44 91 ALA A C 1
ATOM 701 O O . ALA A 1 91 ? -18.792 0.960 4.219 1.00 94.44 91 ALA A O 1
ATOM 702 N N . GLU A 1 92 ? -18.430 -1.023 3.232 1.00 94.56 92 GLU A N 1
ATOM 703 C CA . GLU A 1 92 ? -17.614 -1.571 4.317 1.00 94.56 92 GLU A CA 1
ATOM 704 C C . GLU A 1 92 ? -16.269 -0.855 4.449 1.00 94.56 92 GLU A C 1
ATOM 706 O O . GLU A 1 92 ? -15.876 -0.515 5.568 1.00 94.56 92 GLU A O 1
ATOM 711 N N . GLN A 1 93 ? -15.604 -0.571 3.324 1.00 94.31 93 GLN A N 1
ATOM 712 C CA . GLN A 1 93 ? -14.366 0.209 3.276 1.00 94.31 93 GLN A CA 1
ATOM 713 C C . GLN A 1 93 ? -14.592 1.637 3.790 1.00 94.31 93 GLN A C 1
ATOM 715 O O . GLN A 1 93 ? -13.877 2.086 4.684 1.00 94.31 93 GLN A O 1
ATOM 720 N N . ALA A 1 94 ? -15.638 2.323 3.322 1.00 93.81 94 ALA A N 1
ATOM 721 C CA . ALA A 1 94 ? -15.967 3.676 3.775 1.00 93.81 94 ALA A CA 1
ATOM 722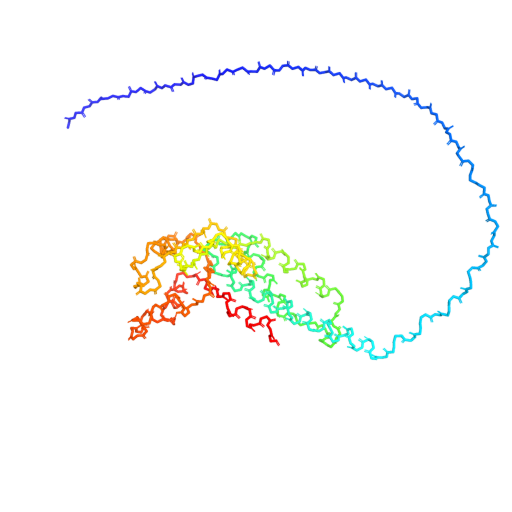 C C . ALA A 1 94 ? -16.291 3.734 5.284 1.00 93.81 94 ALA A C 1
ATOM 724 O O . ALA A 1 94 ? -15.853 4.642 6.003 1.00 93.81 94 ALA A O 1
ATOM 725 N N . MET A 1 95 ? -17.027 2.740 5.790 1.00 95.62 95 MET A N 1
ATOM 726 C CA . MET A 1 95 ? -17.335 2.623 7.215 1.00 95.62 95 MET A CA 1
ATOM 727 C C . MET A 1 95 ? -16.081 2.333 8.047 1.00 95.62 95 MET A C 1
ATOM 729 O O . MET A 1 95 ? -15.891 2.960 9.088 1.00 95.62 95 MET A O 1
ATOM 733 N N . ALA A 1 96 ? -15.217 1.417 7.600 1.00 95.00 96 ALA A N 1
ATOM 734 C CA . ALA A 1 96 ? -13.968 1.107 8.290 1.00 95.00 96 ALA A CA 1
ATOM 735 C C . ALA A 1 96 ? -13.021 2.314 8.325 1.00 95.00 96 ALA A C 1
ATOM 737 O O . ALA A 1 96 ? -12.472 2.605 9.383 1.00 95.00 96 ALA A O 1
ATOM 738 N N . ALA A 1 97 ? -12.905 3.072 7.229 1.00 94.88 97 ALA A N 1
ATOM 739 C CA . ALA A 1 97 ? -12.123 4.308 7.188 1.00 94.88 97 ALA A CA 1
ATOM 740 C C . ALA A 1 97 ? -12.654 5.364 8.173 1.00 94.88 97 ALA A C 1
ATOM 742 O O . ALA A 1 97 ? -11.898 6.036 8.871 1.00 94.88 97 ALA A O 1
ATOM 743 N N . THR A 1 98 ? -13.977 5.503 8.277 1.00 95.25 98 THR A N 1
ATOM 744 C CA . THR A 1 98 ? -14.607 6.430 9.232 1.00 95.25 98 THR A CA 1
ATOM 745 C C . THR A 1 98 ? -14.357 6.011 10.678 1.00 95.25 98 THR A C 1
ATOM 747 O O . THR A 1 98 ? -13.975 6.840 11.499 1.00 95.25 98 THR A O 1
ATOM 750 N N . GLN A 1 99 ? -14.508 4.723 10.984 1.00 94.56 99 GLN A N 1
ATOM 751 C CA . GLN A 1 99 ? -14.224 4.194 12.318 1.00 94.56 99 GLN A CA 1
ATOM 752 C C . GLN A 1 99 ? -12.742 4.297 12.676 1.00 94.56 99 GLN A C 1
ATOM 754 O O . GLN A 1 99 ? -12.425 4.589 13.822 1.00 94.56 99 GLN A O 1
ATOM 759 N N . ALA A 1 100 ? -11.844 4.100 11.710 1.00 95.62 100 ALA A N 1
ATOM 760 C CA . ALA A 1 100 ? -10.413 4.277 11.903 1.00 95.62 100 ALA A CA 1
ATOM 761 C C . ALA A 1 100 ? -10.063 5.716 12.285 1.00 95.62 100 ALA A C 1
ATOM 763 O O . ALA A 1 100 ? -9.389 5.918 13.290 1.00 95.62 100 ALA A O 1
ATOM 764 N N . ARG A 1 101 ? -10.595 6.709 11.558 1.00 95.88 101 ARG A N 1
ATOM 765 C CA . ARG A 1 101 ? -10.424 8.135 11.889 1.00 95.88 101 ARG A CA 1
ATOM 766 C C . ARG A 1 101 ? -10.920 8.457 13.296 1.00 95.88 101 ARG A C 1
ATOM 768 O O . ARG A 1 101 ? -10.160 8.966 14.110 1.00 95.88 101 ARG A O 1
ATOM 775 N N . GLN A 1 102 ? -12.153 8.060 13.607 1.00 94.62 102 GLN A N 1
ATOM 776 C CA . GLN A 1 102 ? -12.738 8.266 14.936 1.00 94.62 102 GLN A CA 1
ATOM 777 C C . GLN A 1 102 ? -11.917 7.594 16.041 1.00 94.62 102 GLN A C 1
ATOM 779 O O . GLN A 1 102 ? -11.767 8.149 17.121 1.00 94.62 102 GLN A O 1
ATOM 784 N N . PHE A 1 103 ? -11.380 6.397 15.795 1.00 93.50 103 PHE A N 1
ATOM 785 C CA . PHE A 1 103 ? -10.568 5.694 16.785 1.00 93.50 103 PHE A CA 1
ATOM 786 C C . PHE A 1 103 ? -9.196 6.349 16.978 1.00 93.50 103 PHE A C 1
ATOM 788 O O . PHE A 1 103 ? -8.699 6.406 18.100 1.00 93.50 103 PHE A O 1
ATOM 795 N N . LEU A 1 104 ? -8.581 6.856 15.909 1.00 92.12 104 LEU A N 1
ATOM 796 C CA . LEU A 1 104 ? -7.315 7.583 15.995 1.00 92.12 104 LEU A CA 1
ATOM 797 C C . LEU A 1 104 ? -7.460 8.888 16.789 1.00 92.12 104 LEU A C 1
ATOM 799 O O . LEU A 1 104 ? -6.544 9.242 17.521 1.00 92.12 104 LEU A O 1
ATOM 803 N N . GLU A 1 105 ? -8.623 9.538 16.759 1.00 92.62 105 GLU A N 1
ATOM 804 C CA . GLU A 1 105 ? -8.927 10.693 17.622 1.00 92.62 105 GLU A CA 1
ATOM 805 C C . GLU A 1 105 ? -9.059 10.322 19.115 1.00 92.62 105 GLU A C 1
ATOM 807 O O . GLU A 1 105 ? -8.966 11.188 19.985 1.00 92.62 105 GLU A O 1
ATOM 812 N N . LEU A 1 106 ? -9.256 9.036 19.435 1.00 89.19 106 LEU A N 1
ATOM 813 C CA . LEU A 1 106 ? -9.344 8.541 20.806 1.00 89.19 106 LEU A CA 1
ATOM 814 C C . LEU A 1 106 ? -7.965 8.131 21.334 1.00 89.19 106 LEU A C 1
ATOM 816 O O . LEU A 1 106 ? -7.408 7.083 20.985 1.00 89.19 106 LEU A O 1
ATOM 820 N N . GLU A 1 107 ? -7.456 8.924 22.268 1.00 85.75 107 GLU A N 1
ATOM 821 C CA . GLU A 1 107 ? -6.301 8.552 23.081 1.00 85.75 107 GLU A CA 1
ATOM 822 C C . GLU A 1 107 ? -6.710 7.579 24.206 1.00 85.75 107 GLU A C 1
ATOM 824 O O . GLU A 1 107 ? -7.829 7.650 24.733 1.00 85.75 107 GLU A O 1
ATOM 829 N N . PRO A 1 108 ? -5.832 6.640 24.605 1.00 85.44 108 PRO A N 1
ATOM 830 C CA . PRO A 1 108 ? -6.072 5.829 25.787 1.00 85.44 108 PRO A CA 1
ATOM 831 C C . PRO A 1 108 ? -6.176 6.726 27.029 1.00 85.44 108 PRO A C 1
ATOM 833 O O . PRO A 1 108 ? -5.388 7.649 27.209 1.00 85.44 108 PRO A O 1
ATOM 836 N N . VAL A 1 109 ? -7.115 6.402 27.926 1.00 85.94 109 VAL A N 1
ATOM 837 C CA . VAL A 1 109 ? -7.356 7.147 29.183 1.00 85.94 109 VAL A CA 1
ATOM 838 C C . VAL A 1 109 ? -6.075 7.336 30.006 1.00 85.94 109 VAL A C 1
ATOM 840 O O . VAL A 1 109 ? -5.872 8.390 30.597 1.00 85.94 109 VAL A O 1
ATOM 843 N N . ASP A 1 110 ? -5.211 6.319 30.024 1.00 85.56 110 ASP A N 1
ATOM 844 C CA . ASP A 1 110 ? -3.848 6.407 30.543 1.00 85.56 110 ASP A CA 1
ATOM 845 C C . ASP A 1 110 ? -2.870 5.945 29.445 1.00 85.56 110 ASP A C 1
ATOM 847 O O . ASP A 1 110 ? -2.754 4.738 29.194 1.00 85.56 110 ASP A O 1
ATOM 851 N N . PRO A 1 111 ? -2.150 6.872 28.787 1.00 81.31 111 PRO A N 1
ATOM 852 C CA . PRO A 1 111 ? -1.134 6.538 27.790 1.00 81.31 111 PRO A CA 1
ATOM 853 C C . PRO A 1 111 ? 0.035 5.755 28.376 1.00 81.31 111 PRO A C 1
ATOM 855 O O . PRO A 1 111 ? 0.718 5.026 27.660 1.00 81.31 111 PRO A O 1
ATOM 858 N N . THR A 1 112 ? 0.280 5.878 29.684 1.00 81.94 112 THR A N 1
ATOM 859 C CA . THR A 1 112 ? 1.368 5.159 30.338 1.00 81.94 112 THR A CA 1
ATOM 860 C C . THR A 1 112 ? 1.013 3.694 30.620 1.00 81.94 112 THR A C 1
ATOM 862 O O . THR A 1 112 ? 1.907 2.844 30.738 1.00 81.94 112 THR A O 1
ATOM 865 N N . ARG A 1 113 ? -0.289 3.397 30.713 1.00 81.69 113 ARG A N 1
ATOM 866 C CA . ARG A 1 113 ? -0.866 2.081 31.023 1.00 81.69 113 ARG A CA 1
ATOM 867 C C . ARG A 1 113 ? -2.169 1.865 30.238 1.00 81.69 113 ARG A C 1
ATOM 869 O O . ARG A 1 113 ? -3.254 1.855 30.826 1.00 81.69 113 ARG A O 1
ATOM 876 N N . PRO A 1 114 ? -2.089 1.658 28.912 1.00 84.50 114 PRO A N 1
ATOM 877 C CA . PRO A 1 114 ? -3.277 1.475 28.091 1.00 84.50 114 PRO A CA 1
ATOM 878 C C . PRO A 1 114 ? -4.087 0.256 28.552 1.00 84.50 114 PRO A C 1
ATOM 880 O O . PRO A 1 114 ? -3.545 -0.810 28.859 1.00 84.50 114 PRO A O 1
ATOM 883 N N . SER A 1 115 ? -5.413 0.407 28.598 1.00 88.06 115 SER A N 1
ATOM 884 C CA . SER A 1 115 ? -6.297 -0.668 29.053 1.00 88.06 115 SER A CA 1
ATOM 885 C C . SER A 1 115 ? -6.308 -1.843 28.069 1.00 88.06 115 SER A C 1
ATOM 887 O O . SER A 1 115 ? -6.232 -1.666 26.851 1.00 88.06 115 SER A O 1
ATOM 889 N N . ARG A 1 116 ? -6.490 -3.069 28.579 1.00 86.81 116 ARG A N 1
ATOM 890 C CA . ARG A 1 116 ? -6.626 -4.270 27.730 1.00 86.81 116 ARG A CA 1
ATOM 891 C C . ARG A 1 116 ? -7.773 -4.147 26.721 1.00 86.81 116 ARG A C 1
ATOM 893 O O . ARG A 1 116 ? -7.653 -4.641 25.603 1.00 86.81 116 ARG A O 1
ATOM 900 N N . SER A 1 117 ? -8.867 -3.487 27.105 1.00 90.44 117 SER A N 1
ATOM 901 C CA . SER A 1 117 ? -10.018 -3.247 26.230 1.00 90.44 117 SER A CA 1
ATOM 902 C C . SER A 1 117 ? -9.660 -2.339 25.054 1.00 90.44 117 SER A C 1
ATOM 904 O O . SER A 1 117 ? -10.041 -2.648 23.928 1.00 90.44 117 SER A O 1
ATOM 906 N N . TYR A 1 118 ? -8.881 -1.278 25.295 1.00 90.81 118 TYR A N 1
ATOM 907 C CA . TYR A 1 118 ? -8.392 -0.384 24.243 1.00 90.81 118 TYR A CA 1
ATOM 908 C C . TYR A 1 118 ? -7.497 -1.134 23.251 1.00 90.81 118 TYR A C 1
ATOM 910 O O . TYR A 1 118 ? -7.768 -1.126 22.054 1.00 90.81 118 TYR A O 1
ATOM 918 N N . VAL A 1 119 ? -6.500 -1.877 23.750 1.00 90.62 119 VAL A N 1
ATOM 919 C CA . VAL A 1 119 ? -5.592 -2.685 22.911 1.00 90.62 119 VAL A CA 1
ATOM 920 C C . VAL A 1 119 ? -6.366 -3.705 22.072 1.00 90.62 119 VAL A C 1
ATOM 922 O O . VAL A 1 119 ? -6.094 -3.890 20.888 1.00 90.62 119 VAL A O 1
ATOM 925 N N . ARG A 1 120 ? -7.365 -4.373 22.663 1.00 92.75 120 ARG A N 1
ATOM 926 C CA . ARG A 1 120 ? -8.205 -5.333 21.938 1.00 92.75 120 ARG A CA 1
ATOM 927 C C . ARG A 1 120 ? -9.022 -4.660 20.834 1.00 92.75 120 ARG A C 1
ATOM 929 O O . ARG A 1 120 ? -9.138 -5.235 19.756 1.00 92.75 120 ARG A O 1
ATOM 936 N N . ALA A 1 121 ? -9.591 -3.484 21.099 1.00 93.31 121 ALA A N 1
ATOM 937 C CA . ALA A 1 121 ? -10.359 -2.734 20.109 1.00 93.31 121 ALA A CA 1
ATOM 938 C C . ALA A 1 121 ? -9.472 -2.268 18.944 1.00 93.31 121 ALA A C 1
ATOM 940 O O . ALA A 1 121 ? -9.845 -2.456 17.789 1.00 93.31 121 ALA A O 1
ATOM 941 N N . LEU A 1 122 ? -8.273 -1.770 19.253 1.00 94.19 122 LEU A N 1
ATOM 942 C CA . LEU A 1 122 ? -7.261 -1.351 18.284 1.00 94.19 122 LEU A CA 1
ATOM 943 C C . LEU A 1 122 ? -6.888 -2.503 17.332 1.00 94.19 122 LEU A C 1
ATOM 945 O O . LEU A 1 122 ? -7.019 -2.384 16.117 1.00 94.19 122 LEU A O 1
ATOM 949 N N . ARG A 1 123 ? -6.548 -3.676 17.878 1.00 94.94 123 ARG A N 1
ATOM 950 C CA . ARG A 1 123 ? -6.210 -4.869 17.078 1.00 94.94 123 ARG A CA 1
ATOM 951 C C . ARG A 1 123 ? -7.378 -5.413 16.264 1.00 94.94 123 ARG A C 1
ATOM 953 O O . ARG A 1 123 ? -7.181 -5.890 15.151 1.00 94.94 123 ARG A O 1
ATOM 960 N N . ALA A 1 124 ? -8.595 -5.354 16.805 1.00 95.06 124 ALA A N 1
ATOM 961 C CA . ALA A 1 124 ? -9.790 -5.762 16.071 1.00 95.06 124 ALA A CA 1
ATOM 962 C C . ALA A 1 124 ? -10.062 -4.833 14.878 1.00 95.06 124 ALA A C 1
ATOM 964 O O . ALA A 1 124 ? -10.457 -5.301 13.811 1.00 95.06 124 ALA A O 1
ATO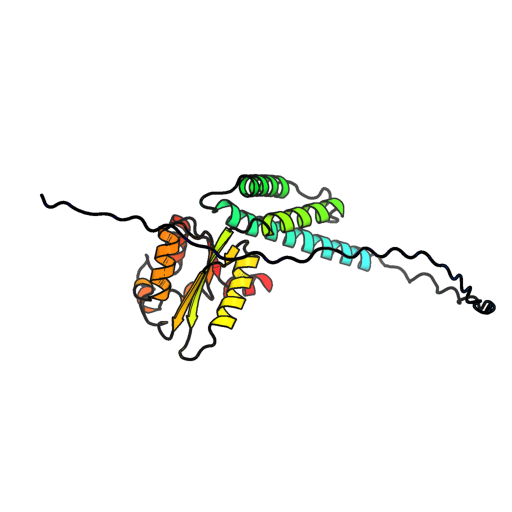M 965 N N . LEU A 1 125 ? -9.825 -3.530 15.047 1.00 94.88 125 LEU A N 1
ATOM 966 C CA . LEU A 1 125 ? -9.929 -2.552 13.974 1.00 94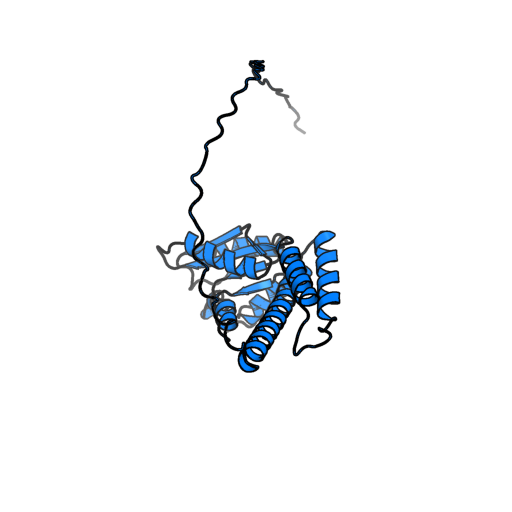.88 125 LEU A CA 1
ATOM 967 C C . LEU A 1 125 ? -8.859 -2.783 12.897 1.00 94.88 125 LEU A C 1
ATOM 969 O O . LEU A 1 125 ? -9.217 -2.823 11.723 1.00 94.88 125 LEU A O 1
ATOM 973 N N . ILE A 1 126 ? -7.597 -3.030 13.275 1.00 95.50 126 ILE A N 1
ATOM 974 C CA . ILE A 1 126 ? -6.529 -3.410 12.329 1.00 95.50 126 ILE A CA 1
ATOM 975 C C . ILE A 1 126 ? -6.957 -4.622 11.503 1.00 95.50 126 ILE A C 1
ATOM 977 O O . ILE A 1 126 ? -7.032 -4.528 10.282 1.00 95.50 126 ILE A O 1
ATOM 981 N N . ALA A 1 127 ? -7.323 -5.725 12.163 1.00 95.38 127 ALA A N 1
ATOM 982 C CA . ALA A 1 127 ? -7.713 -6.959 11.484 1.00 95.38 127 ALA A CA 1
ATOM 983 C C . ALA A 1 127 ? -8.895 -6.747 10.523 1.00 95.38 127 ALA A C 1
ATOM 985 O O . ALA A 1 127 ? -8.953 -7.342 9.447 1.00 95.38 127 ALA A O 1
ATOM 986 N N . ARG A 1 128 ? -9.837 -5.871 10.890 1.00 94.25 128 ARG A N 1
ATOM 987 C CA . ARG A 1 128 ? -10.957 -5.510 10.022 1.00 94.25 128 ARG A CA 1
ATOM 988 C C . ARG A 1 128 ? -10.511 -4.715 8.798 1.00 94.25 128 ARG A C 1
ATOM 990 O O . ARG A 1 128 ? -10.973 -5.015 7.703 1.00 94.25 128 ARG A O 1
ATOM 997 N N . ILE A 1 129 ? -9.655 -3.708 8.962 1.00 93.94 129 ILE A N 1
ATOM 998 C CA . ILE A 1 129 ? -9.157 -2.912 7.832 1.00 93.94 129 ILE A CA 1
ATOM 999 C C . ILE A 1 129 ? -8.315 -3.794 6.900 1.00 93.94 129 ILE A C 1
ATOM 1001 O O . ILE A 1 129 ? -8.466 -3.726 5.684 1.00 93.94 129 ILE A O 1
ATOM 1005 N N . GLU A 1 130 ? -7.491 -4.683 7.455 1.00 93.94 130 GLU A N 1
ATOM 1006 C CA . GLU A 1 130 ? -6.667 -5.628 6.693 1.00 93.94 130 GLU A CA 1
ATOM 1007 C C . GLU A 1 130 ? -7.475 -6.641 5.879 1.00 93.94 130 GLU A C 1
ATOM 1009 O O . GLU A 1 130 ? -6.958 -7.170 4.896 1.00 93.94 130 GLU A O 1
ATOM 1014 N N . ALA A 1 131 ? -8.727 -6.910 6.256 1.00 93.81 131 ALA A N 1
ATOM 1015 C CA . ALA A 1 131 ? -9.641 -7.733 5.469 1.00 93.81 131 ALA A CA 1
ATOM 1016 C C . ALA A 1 131 ? -10.240 -6.973 4.270 1.00 93.81 131 ALA A C 1
ATOM 1018 O O . ALA A 1 131 ? -10.659 -7.591 3.296 1.00 93.81 131 ALA A O 1
ATOM 1019 N N . LEU A 1 132 ? -10.247 -5.638 4.311 1.00 93.88 132 LEU A N 1
ATOM 1020 C CA . LEU A 1 132 ? -10.875 -4.748 3.328 1.00 93.88 132 LEU A CA 1
ATOM 1021 C C . LEU A 1 132 ? -9.878 -4.221 2.284 1.00 93.88 132 LEU A C 1
ATOM 1023 O O . LEU A 1 132 ? -9.982 -3.077 1.828 1.00 93.88 132 LEU A O 1
ATOM 1027 N N . ARG A 1 133 ? -8.899 -5.063 1.932 1.00 92.62 133 ARG A N 1
ATOM 1028 C CA . ARG A 1 133 ? -7.749 -4.722 1.085 1.00 92.62 133 ARG A CA 1
ATOM 1029 C C . ARG A 1 133 ? -8.163 -4.037 -0.214 1.00 92.62 133 ARG A C 1
ATOM 1031 O O . ARG A 1 133 ? -9.185 -4.368 -0.813 1.00 92.62 133 ARG A O 1
ATOM 1038 N N . VAL A 1 134 ? -7.320 -3.124 -0.682 1.00 94.88 134 VAL A N 1
ATOM 1039 C CA . VAL A 1 134 ? -7.480 -2.500 -1.996 1.00 94.88 134 VAL A CA 1
ATOM 1040 C C . VAL A 1 134 ? -6.762 -3.299 -3.071 1.00 94.88 134 VAL A C 1
ATOM 1042 O O . VAL A 1 134 ? -5.812 -4.034 -2.813 1.00 94.88 134 VAL A O 1
ATOM 1045 N N . SER A 1 135 ? -7.193 -3.096 -4.304 1.00 96.06 135 SER A N 1
ATOM 1046 C CA . SER A 1 135 ? -6.557 -3.642 -5.492 1.00 96.06 135 SER A CA 1
ATOM 1047 C C . SER A 1 135 ? -5.101 -3.162 -5.631 1.00 96.06 135 SER A C 1
ATOM 1049 O O . SER A 1 135 ? -4.845 -1.953 -5.602 1.00 96.06 135 SER A O 1
ATOM 1051 N N . ALA A 1 136 ? -4.142 -4.080 -5.779 1.00 97.44 136 ALA A N 1
ATOM 1052 C CA . ALA A 1 136 ? -2.717 -3.754 -5.851 1.00 97.44 136 ALA A CA 1
ATOM 1053 C C . ALA A 1 136 ? -1.980 -4.462 -6.997 1.00 97.44 136 ALA A C 1
ATOM 1055 O O . ALA A 1 136 ? -2.321 -5.578 -7.390 1.00 97.44 136 ALA A O 1
ATOM 1056 N N . ALA A 1 137 ? -0.911 -3.835 -7.485 1.00 97.94 137 ALA A N 1
ATOM 1057 C CA . ALA A 1 137 ? 0.049 -4.439 -8.405 1.00 97.94 137 ALA A CA 1
ATOM 1058 C C . ALA A 1 137 ? 1.462 -4.431 -7.819 1.00 97.94 137 ALA A C 1
ATOM 1060 O O . ALA A 1 137 ? 1.798 -3.618 -6.956 1.00 97.94 137 ALA A O 1
ATOM 1061 N N . THR A 1 138 ? 2.306 -5.317 -8.340 1.00 97.81 138 THR A N 1
ATOM 1062 C CA . THR A 1 138 ? 3.750 -5.290 -8.096 1.00 97.81 138 THR A CA 1
ATOM 1063 C C . THR A 1 138 ? 4.497 -5.009 -9.388 1.00 97.81 138 THR A C 1
ATOM 1065 O O . THR A 1 138 ? 4.107 -5.499 -10.452 1.00 97.81 138 THR A O 1
ATOM 1068 N N . TYR A 1 139 ? 5.573 -4.234 -9.287 1.00 96.50 139 TYR A N 1
ATOM 1069 C CA . TYR A 1 139 ? 6.465 -3.977 -10.408 1.00 96.50 139 TYR A CA 1
ATOM 1070 C C . TYR A 1 139 ? 7.934 -4.032 -9.999 1.00 96.50 139 TYR A C 1
ATOM 1072 O O . TYR A 1 139 ? 8.324 -3.477 -8.970 1.00 96.50 139 TYR A O 1
ATOM 1080 N N . VAL A 1 140 ? 8.753 -4.699 -10.812 1.00 94.50 140 VAL A N 1
ATOM 1081 C CA . VAL A 1 140 ? 10.194 -4.808 -10.578 1.00 94.50 140 VAL A CA 1
ATOM 1082 C C . VAL A 1 140 ? 10.975 -4.961 -11.878 1.00 94.50 140 VAL A C 1
ATOM 1084 O O . VAL A 1 140 ? 10.538 -5.636 -12.803 1.00 94.50 140 VAL A O 1
ATOM 1087 N N . VAL A 1 141 ? 12.168 -4.378 -11.934 1.00 91.94 141 VAL A N 1
ATOM 1088 C CA . VAL A 1 141 ? 13.148 -4.704 -12.972 1.00 91.94 141 VAL A CA 1
ATOM 1089 C C . VAL A 1 141 ? 14.184 -5.636 -12.371 1.00 91.94 141 VAL A C 1
ATOM 1091 O O . VAL A 1 141 ? 14.739 -5.343 -11.315 1.00 91.94 141 VAL A O 1
ATOM 1094 N N . VAL A 1 142 ? 14.424 -6.773 -13.016 1.00 91.69 142 VAL A N 1
ATOM 1095 C CA . VAL A 1 142 ? 15.351 -7.794 -12.521 1.00 91.69 142 VAL A CA 1
ATOM 1096 C C . VAL A 1 142 ? 16.507 -8.022 -13.496 1.00 91.69 142 VAL A C 1
ATOM 1098 O O . VAL A 1 142 ? 16.337 -7.825 -14.702 1.00 91.69 142 VAL A O 1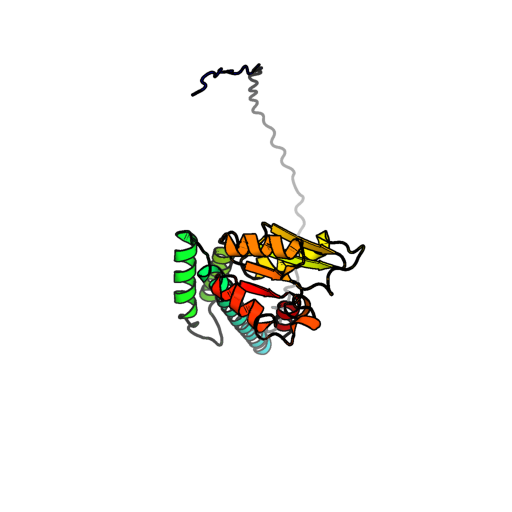
ATOM 1101 N N . PRO A 1 143 ? 17.677 -8.477 -13.015 1.00 90.81 143 PRO A N 1
ATOM 1102 C CA . PRO A 1 143 ? 18.753 -8.935 -13.887 1.00 90.81 143 PRO A CA 1
ATOM 1103 C C . PRO A 1 143 ? 18.337 -10.112 -14.777 1.00 90.81 143 PRO A C 1
ATOM 1105 O O . PRO A 1 143 ? 17.392 -10.852 -14.474 1.00 90.81 143 PRO A O 1
ATOM 1108 N N . GLU A 1 144 ? 19.096 -10.327 -15.851 1.00 90.38 144 GLU A N 1
ATOM 1109 C CA . GLU A 1 144 ? 18.967 -11.529 -16.675 1.00 90.38 144 GLU A CA 1
ATOM 1110 C C . GLU A 1 144 ? 19.155 -12.789 -15.807 1.00 90.38 144 GLU A C 1
ATOM 1112 O O . GLU A 1 144 ? 20.031 -12.836 -14.943 1.00 90.38 144 GLU A O 1
ATOM 1117 N N . GLY A 1 145 ? 18.299 -13.798 -15.986 1.00 86.56 145 GLY A N 1
ATOM 1118 C CA . GLY A 1 145 ? 18.354 -15.045 -15.206 1.00 86.56 145 GLY A CA 1
ATOM 1119 C C . GLY A 1 145 ? 17.828 -14.987 -13.760 1.00 86.56 145 GLY A C 1
ATOM 1120 O O . GLY A 1 145 ? 17.817 -16.016 -13.091 1.00 86.56 145 GLY A O 1
ATOM 1121 N N . ALA A 1 146 ? 17.346 -13.842 -13.262 1.00 88.50 146 ALA A N 1
ATOM 1122 C CA . ALA A 1 146 ? 16.807 -13.748 -11.902 1.00 88.50 146 ALA A CA 1
ATOM 1123 C C . ALA A 1 146 ? 15.490 -14.533 -11.697 1.00 88.50 146 ALA A C 1
ATOM 1125 O O . ALA A 1 146 ? 14.629 -14.597 -12.590 1.00 88.50 146 ALA A O 1
ATOM 1126 N N . GLU A 1 147 ? 15.298 -15.059 -10.480 1.00 89.25 147 GLU A N 1
ATOM 1127 C CA . GLU A 1 147 ? 14.066 -15.727 -10.039 1.00 89.25 147 GLU A CA 1
ATOM 1128 C C . GLU A 1 147 ? 12.962 -14.722 -9.679 1.00 89.25 147 GLU A C 1
ATOM 1130 O O . GLU A 1 147 ? 12.764 -14.324 -8.530 1.00 89.25 147 GLU A O 1
ATOM 1135 N N . VAL A 1 148 ? 12.204 -14.333 -10.698 1.00 90.00 148 VAL A N 1
ATOM 1136 C CA . VAL A 1 148 ? 11.081 -13.390 -10.608 1.00 90.00 148 VAL A CA 1
ATOM 1137 C C . VAL A 1 148 ? 10.002 -13.765 -9.571 1.00 90.00 148 VAL A C 1
ATOM 1139 O O . VAL A 1 148 ? 9.563 -12.863 -8.852 1.00 90.00 148 VAL A O 1
ATOM 1142 N N . PRO A 1 149 ? 9.573 -15.039 -9.414 1.00 91.62 149 PRO A N 1
ATOM 1143 C CA . PRO A 1 149 ? 8.511 -15.380 -8.461 1.00 91.62 149 PRO A CA 1
ATOM 1144 C C . PRO A 1 149 ? 8.827 -14.987 -7.013 1.00 91.62 149 PRO A C 1
ATOM 1146 O O . PRO A 1 149 ? 7.973 -14.424 -6.333 1.00 91.62 149 PRO A O 1
ATOM 1149 N N . GLN A 1 150 ? 10.067 -15.198 -6.559 1.00 90.25 150 GLN A N 1
ATOM 1150 C CA . GLN A 1 150 ? 10.472 -14.866 -5.189 1.00 90.25 150 GLN A CA 1
ATOM 1151 C C . GLN A 1 150 ? 10.455 -13.355 -4.926 1.00 90.25 150 GLN A C 1
ATOM 1153 O O . GLN A 1 150 ? 10.160 -12.904 -3.818 1.00 90.25 150 GLN A O 1
ATOM 1158 N N . VAL A 1 151 ? 10.794 -12.557 -5.942 1.00 91.56 151 VAL A N 1
ATOM 1159 C CA . VAL A 1 151 ? 10.754 -11.093 -5.862 1.00 91.56 151 VAL A CA 1
ATOM 1160 C C . VAL A 1 151 ? 9.308 -10.625 -5.713 1.00 91.56 151 VAL A C 1
ATOM 1162 O O . VAL A 1 151 ? 8.991 -9.865 -4.800 1.00 91.56 151 VAL A O 1
ATOM 1165 N N . HIS A 1 152 ? 8.408 -11.152 -6.543 1.00 93.94 152 HIS A N 1
ATOM 1166 C CA . HIS A 1 152 ? 6.984 -10.846 -6.459 1.00 93.94 152 HIS A CA 1
ATOM 1167 C C . HIS A 1 152 ? 6.339 -11.301 -5.150 1.00 93.94 152 HIS A C 1
ATOM 1169 O O . HIS A 1 152 ? 5.485 -10.590 -4.635 1.00 93.94 152 HIS A O 1
ATOM 1175 N N . GLU A 1 153 ? 6.758 -12.426 -4.572 1.00 94.44 153 GLU A N 1
ATOM 1176 C CA . GLU A 1 153 ? 6.281 -12.861 -3.256 1.00 94.44 153 GLU A CA 1
ATOM 1177 C C . GLU A 1 153 ? 6.685 -11.874 -2.147 1.00 94.44 153 GLU A C 1
ATOM 1179 O O . GLU A 1 153 ? 5.880 -11.527 -1.279 1.00 94.44 153 GLU A O 1
ATOM 1184 N N . ARG A 1 154 ? 7.926 -11.366 -2.180 1.00 94.12 154 ARG A N 1
ATOM 1185 C CA . ARG A 1 154 ? 8.379 -10.331 -1.236 1.00 94.12 154 ARG A CA 1
ATOM 1186 C C . ARG A 1 154 ? 7.599 -9.031 -1.409 1.00 94.12 154 ARG A C 1
ATOM 1188 O O . ARG A 1 154 ? 7.085 -8.514 -0.421 1.00 94.12 154 ARG A O 1
ATOM 1195 N N . LEU A 1 155 ? 7.454 -8.548 -2.642 1.00 96.06 155 LEU A N 1
ATOM 1196 C CA . LEU A 1 155 ? 6.661 -7.350 -2.933 1.00 96.06 155 LEU A CA 1
ATOM 1197 C C . LEU A 1 155 ? 5.179 -7.537 -2.596 1.00 96.06 155 LEU A C 1
ATOM 1199 O O . LEU A 1 155 ? 4.535 -6.598 -2.138 1.00 96.06 155 LEU A O 1
ATOM 1203 N N . GLY A 1 156 ? 4.659 -8.754 -2.756 1.00 96.38 156 GLY A N 1
ATOM 1204 C CA . GLY A 1 156 ? 3.326 -9.147 -2.321 1.00 96.38 156 GLY A CA 1
ATOM 1205 C C . GLY A 1 156 ? 3.139 -8.911 -0.831 1.00 96.38 156 GLY A C 1
ATOM 1206 O O . GLY A 1 156 ? 2.252 -8.158 -0.443 1.00 96.38 156 GLY A O 1
ATOM 1207 N N . ARG A 1 157 ? 4.036 -9.443 0.005 1.00 95.50 157 ARG A N 1
ATOM 1208 C CA . ARG A 1 157 ? 4.002 -9.205 1.458 1.00 95.50 157 ARG A CA 1
ATOM 1209 C C . ARG A 1 157 ? 4.116 -7.724 1.817 1.00 95.50 157 ARG A C 1
ATOM 1211 O O . ARG A 1 157 ? 3.423 -7.264 2.720 1.00 95.50 157 ARG A O 1
ATOM 1218 N N . THR A 1 158 ? 4.941 -6.963 1.099 1.00 95.81 158 THR A N 1
ATOM 1219 C CA . THR A 1 158 ? 5.036 -5.507 1.280 1.00 95.81 158 THR A CA 1
ATOM 1220 C C . THR A 1 158 ? 3.714 -4.806 0.950 1.00 95.81 158 THR A C 1
ATOM 1222 O O . THR A 1 158 ? 3.269 -3.965 1.729 1.00 95.81 158 THR A O 1
ATOM 1225 N N . ALA A 1 159 ? 3.059 -5.165 -0.157 1.00 96.50 159 ALA A N 1
ATOM 1226 C CA . ALA A 1 159 ? 1.751 -4.631 -0.531 1.00 96.50 159 ALA A CA 1
ATOM 1227 C C . ALA A 1 159 ? 0.676 -4.983 0.506 1.00 96.50 159 ALA A C 1
ATOM 1229 O O . ALA A 1 159 ? -0.076 -4.108 0.927 1.00 96.50 159 ALA A O 1
ATOM 1230 N N . GLU A 1 160 ? 0.638 -6.235 0.965 1.00 95.19 160 GLU A N 1
ATOM 1231 C CA . GLU A 1 160 ? -0.302 -6.704 1.990 1.00 95.19 160 GLU A CA 1
ATOM 1232 C C . GLU A 1 160 ? -0.112 -5.982 3.319 1.00 95.19 160 GLU A C 1
ATOM 1234 O O . GLU A 1 160 ? -1.085 -5.552 3.943 1.00 95.19 160 GLU A O 1
ATOM 1239 N N . ALA A 1 161 ? 1.142 -5.762 3.717 1.00 93.62 161 ALA A N 1
ATOM 1240 C CA . ALA A 1 161 ? 1.455 -4.934 4.866 1.00 93.62 161 ALA A CA 1
ATOM 1241 C C . ALA A 1 161 ? 0.914 -3.504 4.695 1.00 93.62 161 ALA A C 1
ATOM 1243 O O . ALA A 1 161 ? 0.629 -2.851 5.680 1.00 93.62 161 ALA A O 1
ATOM 1244 N N . HIS A 1 162 ? 0.687 -3.008 3.488 1.00 95.31 162 HIS A N 1
ATOM 1245 C CA . HIS A 1 162 ? 0.137 -1.670 3.271 1.00 95.31 162 HIS A CA 1
ATOM 1246 C C . HIS A 1 162 ? -1.343 -1.698 2.869 1.00 95.31 162 HIS A C 1
ATOM 1248 O O . HIS A 1 162 ? -1.848 -0.728 2.312 1.00 95.31 162 HIS A O 1
ATOM 1254 N N . GLY A 1 163 ? -2.059 -2.793 3.150 1.00 94.38 163 GLY A N 1
ATOM 1255 C CA . GLY A 1 163 ? -3.495 -2.912 2.881 1.00 94.38 163 GLY A CA 1
ATOM 1256 C C . GLY A 1 163 ? -3.839 -3.227 1.423 1.00 94.38 163 GLY A C 1
ATOM 1257 O O . GLY A 1 163 ? -4.992 -3.085 1.024 1.00 94.38 163 GLY A O 1
ATOM 1258 N N . GLY A 1 164 ? -2.864 -3.645 0.616 1.00 96.00 164 GLY A N 1
ATOM 1259 C CA . GLY A 1 164 ? -3.062 -4.086 -0.762 1.00 96.00 164 GLY A CA 1
ATOM 1260 C C . GLY A 1 164 ? -3.334 -5.589 -0.879 1.00 96.00 164 GLY A C 1
ATOM 1261 O O . GLY A 1 164 ? -2.825 -6.397 -0.110 1.00 96.00 164 GLY A O 1
ATOM 1262 N N . SER A 1 165 ? -4.109 -5.984 -1.882 1.00 95.75 165 SER A N 1
ATOM 1263 C CA . SER A 1 165 ? -4.230 -7.356 -2.372 1.00 95.75 165 SER A CA 1
ATOM 1264 C C . SER A 1 165 ? -3.670 -7.393 -3.786 1.00 95.75 165 SER A C 1
ATOM 1266 O O . SER A 1 165 ? -4.195 -6.732 -4.681 1.00 95.75 165 SER A O 1
ATOM 1268 N N . VAL A 1 166 ? -2.556 -8.102 -3.981 1.00 96.62 166 VAL A N 1
ATOM 1269 C CA . VAL A 1 166 ? -1.878 -8.109 -5.279 1.00 96.62 166 VAL A CA 1
ATOM 1270 C C . VAL A 1 166 ? -2.642 -8.980 -6.265 1.00 96.62 166 VAL A C 1
ATOM 1272 O O . VAL A 1 166 ? -2.730 -10.192 -6.082 1.00 96.62 166 VAL A O 1
ATOM 1275 N N . CYS A 1 167 ? -3.156 -8.367 -7.329 1.00 95.38 167 CYS A N 1
ATOM 1276 C CA . CYS A 1 167 ? -3.825 -9.081 -8.418 1.00 95.38 167 CYS A CA 1
ATOM 1277 C C . CYS A 1 167 ? -3.020 -9.052 -9.727 1.00 95.38 167 CYS A C 1
ATOM 1279 O O . CYS A 1 167 ? -3.320 -9.821 -10.638 1.00 95.38 167 CYS A O 1
ATOM 1281 N N . TRP A 1 168 ? -1.978 -8.213 -9.815 1.00 97.38 168 TRP A N 1
ATOM 1282 C CA . TRP A 1 168 ? -1.113 -8.115 -10.994 1.00 97.38 168 TRP A CA 1
ATOM 1283 C C . TRP A 1 168 ? 0.370 -8.120 -10.629 1.00 97.38 168 TRP A C 1
ATOM 1285 O O . TRP A 1 168 ? 0.821 -7.439 -9.704 1.00 97.38 168 TRP A O 1
ATOM 1295 N N . PHE A 1 169 ? 1.134 -8.870 -11.416 1.00 97.31 169 PHE A N 1
ATOM 1296 C CA . PHE A 1 169 ? 2.572 -9.042 -11.267 1.00 97.31 169 PHE A CA 1
ATOM 1297 C C . PHE A 1 169 ? 3.239 -8.654 -12.582 1.00 97.31 169 PHE A C 1
ATOM 1299 O O . PHE A 1 169 ? 3.066 -9.333 -13.596 1.00 97.31 169 PHE A O 1
ATOM 1306 N N . HIS A 1 170 ? 3.973 -7.545 -12.577 1.00 97.06 170 HIS A N 1
ATOM 1307 C CA . HIS A 1 170 ? 4.665 -7.042 -13.757 1.00 97.06 170 HIS A CA 1
ATOM 1308 C C . HIS A 1 170 ? 6.157 -6.933 -13.495 1.00 97.06 170 HIS A C 1
ATOM 1310 O O . HIS A 1 170 ? 6.589 -6.539 -12.418 1.00 97.06 170 HIS A O 1
ATOM 1316 N N . HIS A 1 171 ? 6.962 -7.278 -14.487 1.00 95.75 171 HIS A N 1
ATOM 1317 C CA . HIS A 1 171 ? 8.399 -7.129 -14.382 1.00 95.75 171 HIS A CA 1
ATOM 1318 C C . HIS A 1 171 ? 9.017 -6.905 -15.750 1.00 95.75 171 HIS A C 1
ATOM 1320 O O . HIS A 1 171 ? 8.424 -7.253 -16.771 1.00 95.75 171 HIS A O 1
ATOM 1326 N N . ASP A 1 172 ? 10.234 -6.383 -15.733 1.00 94.75 172 ASP A N 1
ATOM 1327 C CA . ASP A 1 172 ? 11.106 -6.300 -16.895 1.00 94.75 172 ASP A CA 1
ATOM 1328 C C . ASP A 1 172 ? 12.444 -6.978 -16.580 1.00 94.75 172 ASP A C 1
ATOM 1330 O O . ASP A 1 172 ? 12.906 -6.964 -15.437 1.00 94.75 172 ASP A O 1
ATOM 1334 N N . ARG A 1 173 ? 13.066 -7.604 -17.583 1.00 94.19 173 ARG A N 1
ATOM 1335 C CA . ARG A 1 173 ? 14.348 -8.313 -17.440 1.00 94.19 173 ARG A CA 1
ATOM 1336 C C . ARG A 1 173 ? 15.450 -7.564 -18.168 1.00 94.19 173 ARG A C 1
ATOM 1338 O O . ARG A 1 173 ? 15.294 -7.268 -19.343 1.00 94.19 173 ARG A O 1
ATOM 1345 N N . ALA A 1 174 ? 16.544 -7.272 -17.468 1.00 91.31 174 ALA A N 1
ATOM 1346 C CA . ALA A 1 174 ? 17.722 -6.595 -18.010 1.00 91.31 174 ALA A CA 1
ATOM 1347 C C . ALA A 1 174 ? 17.432 -5.231 -18.684 1.00 91.31 174 ALA A C 1
ATOM 1349 O O . ALA A 1 174 ? 18.177 -4.797 -19.556 1.00 91.31 174 ALA A O 1
ATOM 1350 N N . LEU A 1 175 ? 16.368 -4.534 -18.260 1.00 90.31 175 LEU A N 1
ATOM 1351 C CA . LEU A 1 175 ? 15.972 -3.217 -18.786 1.00 90.31 175 LEU A CA 1
ATOM 1352 C C . LEU A 1 175 ? 16.194 -2.073 -17.780 1.00 90.31 175 LEU A C 1
ATOM 1354 O O . LEU A 1 175 ? 15.542 -1.035 -17.874 1.00 90.31 175 LEU A O 1
ATOM 1358 N N . SER A 1 176 ? 17.086 -2.237 -16.796 1.00 87.19 176 SER A N 1
ATOM 1359 C CA . SER A 1 176 ? 17.341 -1.213 -15.761 1.00 87.19 176 SER A CA 1
ATOM 1360 C C . SER A 1 176 ? 17.819 0.115 -16.341 1.00 87.19 176 SER A C 1
ATOM 1362 O O . SER A 1 176 ? 17.536 1.169 -15.777 1.00 87.19 176 SER A O 1
ATOM 1364 N N . ASP A 1 177 ? 18.488 0.057 -17.490 1.00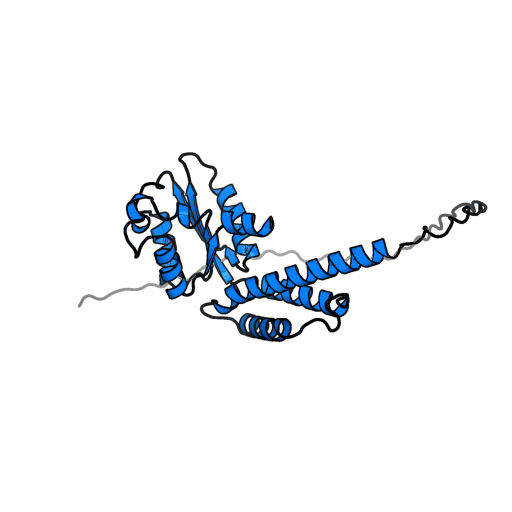 85.94 177 ASP A N 1
ATOM 1365 C CA . ASP A 1 177 ? 19.075 1.222 -18.150 1.00 85.94 177 ASP A CA 1
ATOM 1366 C C . ASP A 1 177 ? 18.120 1.853 -19.168 1.00 85.94 177 ASP A C 1
ATOM 1368 O O . ASP A 1 177 ? 18.390 2.927 -19.692 1.00 85.94 177 ASP A O 1
ATOM 1372 N N . TRP A 1 178 ? 16.990 1.203 -19.461 1.00 86.88 178 TRP A N 1
ATOM 1373 C CA . TRP A 1 178 ? 16.005 1.735 -20.398 1.00 86.88 178 TRP A CA 1
ATOM 1374 C C . TRP A 1 178 ? 15.150 2.805 -19.728 1.00 86.88 178 TRP A C 1
ATOM 1376 O O . TRP A 1 178 ? 14.810 2.630 -18.551 1.00 86.88 178 TRP A O 1
ATOM 1386 N N . PRO A 1 179 ? 14.722 3.851 -20.456 1.00 85.06 179 PRO A N 1
ATOM 1387 C CA . PRO A 1 179 ? 13.724 4.792 -19.965 1.00 85.06 179 PRO A CA 1
ATOM 1388 C C . PRO A 1 179 ? 12.471 4.068 -19.472 1.00 85.06 179 PRO A C 1
ATOM 1390 O O . PRO A 1 179 ? 11.988 3.138 -20.117 1.00 85.06 179 PRO A O 1
ATOM 1393 N N . LEU A 1 180 ? 11.930 4.490 -18.325 1.00 85.69 180 LEU A N 1
ATOM 1394 C CA . LEU A 1 180 ? 10.834 3.778 -17.659 1.00 85.69 180 LEU A CA 1
ATOM 1395 C C . LEU A 1 180 ? 9.603 3.609 -18.573 1.00 85.69 180 LEU A C 1
ATOM 1397 O O . LEU A 1 180 ? 9.003 2.541 -18.590 1.00 85.69 180 LEU A O 1
ATOM 1401 N N . TRP A 1 181 ? 9.265 4.621 -19.378 1.00 85.12 181 TRP A N 1
ATOM 1402 C CA . TRP A 1 181 ? 8.128 4.607 -20.315 1.00 85.12 181 TRP A CA 1
ATOM 1403 C C . TRP A 1 181 ? 8.291 3.654 -21.510 1.00 85.12 181 TRP A C 1
ATOM 1405 O O . TRP A 1 181 ? 7.293 3.254 -22.113 1.00 85.12 181 TRP A O 1
ATOM 1415 N N . ASP A 1 182 ? 9.520 3.250 -21.829 1.00 88.56 182 ASP A N 1
ATOM 1416 C CA . ASP A 1 182 ? 9.805 2.308 -22.915 1.00 88.56 182 ASP A CA 1
ATOM 1417 C C . ASP A 1 182 ? 9.818 0.851 -22.432 1.00 88.56 182 ASP A C 1
ATOM 1419 O O . ASP A 1 182 ? 9.840 -0.074 -23.245 1.00 88.56 182 ASP A O 1
ATOM 1423 N N . ARG A 1 183 ? 9.779 0.623 -21.112 1.00 91.62 183 ARG A N 1
ATOM 1424 C CA . ARG A 1 183 ? 9.791 -0.724 -20.535 1.00 91.62 183 ARG A CA 1
ATOM 1425 C C . ARG A 1 183 ? 8.418 -1.395 -20.705 1.00 91.62 183 ARG A C 1
ATOM 1427 O O . ARG A 1 183 ? 7.417 -0.855 -20.221 1.00 91.62 183 ARG A O 1
ATOM 1434 N N . PRO A 1 184 ? 8.329 -2.572 -21.352 1.00 95.12 184 PRO A N 1
ATOM 1435 C CA . PRO A 1 184 ? 7.050 -3.240 -21.597 1.00 95.12 184 PRO A CA 1
ATOM 1436 C C . PRO A 1 184 ? 6.249 -3.525 -20.320 1.00 95.12 184 PRO A C 1
ATOM 1438 O O . PRO A 1 184 ? 5.048 -3.248 -20.271 1.00 95.12 184 PRO A O 1
ATOM 1441 N N . GLY A 1 185 ? 6.895 -4.035 -19.269 1.00 95.44 185 GLY A N 1
ATOM 1442 C CA . GLY A 1 185 ? 6.264 -4.300 -17.977 1.00 95.44 185 GLY A CA 1
ATOM 1443 C C . GLY A 1 185 ? 5.692 -3.031 -17.347 1.00 95.44 185 GLY A C 1
ATOM 1444 O O . GLY A 1 185 ? 4.553 -3.035 -16.873 1.00 95.44 185 GLY A O 1
ATOM 1445 N N . TRP A 1 186 ? 6.417 -1.915 -17.428 1.00 94.44 186 TRP A N 1
ATOM 1446 C CA . TRP A 1 186 ? 5.909 -0.616 -16.984 1.00 94.44 186 TRP A CA 1
ATOM 1447 C C . TRP A 1 186 ? 4.699 -0.129 -17.789 1.00 94.44 186 TRP A C 1
ATOM 1449 O O . TRP A 1 186 ? 3.730 0.355 -17.207 1.00 94.44 186 TRP A O 1
ATOM 1459 N N . GLN A 1 187 ? 4.681 -0.308 -19.110 1.00 95.38 187 GLN A N 1
ATOM 1460 C CA . GLN A 1 187 ? 3.528 0.070 -19.941 1.00 95.38 187 GLN A CA 1
ATOM 1461 C C . GLN A 1 187 ? 2.249 -0.694 -19.557 1.00 95.38 187 GLN A C 1
ATOM 1463 O O . GLN A 1 187 ? 1.132 -0.189 -19.717 1.00 95.38 187 GLN A O 1
ATOM 1468 N N . HIS A 1 188 ? 2.373 -1.918 -19.033 1.00 97.25 188 HIS A N 1
ATOM 1469 C CA . HIS A 1 188 ? 1.242 -2.619 -18.419 1.00 97.25 188 HIS A CA 1
ATOM 1470 C C . HIS A 1 188 ? 0.785 -1.937 -17.124 1.00 97.25 188 HIS A C 1
ATOM 1472 O O . HIS A 1 188 ? -0.410 -1.687 -16.971 1.00 97.25 188 HIS A O 1
ATOM 1478 N N . VAL A 1 189 ? 1.714 -1.567 -16.238 1.00 96.62 189 VAL A N 1
ATOM 1479 C CA . VAL A 1 189 ? 1.405 -0.817 -15.007 1.00 96.62 189 VAL A CA 1
ATOM 1480 C C . VAL A 1 189 ? 0.711 0.505 -15.332 1.00 96.62 189 VAL A C 1
ATOM 1482 O O . VAL A 1 189 ? -0.322 0.810 -14.742 1.00 96.62 189 VAL A O 1
ATOM 1485 N N . GLN A 1 190 ? 1.199 1.260 -16.318 1.00 95.19 190 GLN A N 1
ATOM 1486 C CA . GLN A 1 190 ? 0.576 2.516 -16.740 1.00 95.19 190 GLN A CA 1
ATOM 1487 C C . GLN A 1 190 ? -0.879 2.321 -17.167 1.00 95.19 190 GLN A C 1
ATOM 1489 O O . GLN A 1 190 ? -1.733 3.118 -16.785 1.00 95.19 190 GLN A O 1
ATOM 1494 N N . ARG A 1 191 ? -1.187 1.239 -17.890 1.00 97.12 191 ARG A N 1
ATOM 1495 C CA . ARG A 1 191 ? -2.570 0.900 -18.255 1.00 97.12 191 ARG A CA 1
ATOM 1496 C C . ARG A 1 191 ? -3.433 0.537 -17.050 1.00 97.12 191 ARG A C 1
ATOM 1498 O O . ARG A 1 191 ? -4.608 0.894 -17.042 1.00 97.12 191 ARG A O 1
ATOM 1505 N N . LEU A 1 192 ? -2.884 -0.135 -16.036 1.00 97.00 192 LEU A N 1
ATOM 1506 C CA . LEU A 1 192 ? -3.613 -0.399 -14.788 1.00 97.00 192 LEU A CA 1
ATOM 1507 C C . LEU A 1 192 ? -3.926 0.901 -14.038 1.00 97.00 192 LEU A C 1
ATOM 1509 O O . LEU A 1 192 ? -5.051 1.080 -13.581 1.00 97.00 192 LEU A O 1
ATOM 1513 N N . VAL A 1 193 ? -2.956 1.816 -13.959 1.00 95.12 193 VAL A N 1
ATOM 1514 C CA . VAL A 1 193 ? -3.105 3.127 -13.308 1.00 95.12 193 VAL A CA 1
ATOM 1515 C C . VAL A 1 193 ? -4.133 3.992 -14.039 1.00 95.12 193 VAL A C 1
ATOM 1517 O O . VAL A 1 193 ? -5.121 4.421 -13.449 1.00 95.12 193 VAL A O 1
ATOM 1520 N N . GLN A 1 194 ? -3.947 4.200 -15.344 1.00 94.50 194 GLN A N 1
ATOM 1521 C CA . GLN A 1 194 ? -4.840 5.017 -16.173 1.00 94.50 194 GLN A CA 1
ATOM 1522 C C . GLN A 1 194 ? -6.240 4.406 -16.279 1.00 94.50 194 GLN A C 1
ATOM 1524 O O . GLN A 1 194 ? -7.238 5.122 -16.308 1.00 94.50 194 GLN A O 1
ATOM 1529 N N . GLY A 1 195 ? -6.312 3.074 -16.308 1.00 95.19 195 GLY A N 1
ATOM 1530 C CA . GLY A 1 195 ? -7.555 2.315 -16.296 1.00 95.19 195 GLY A CA 1
ATOM 1531 C C . GLY A 1 195 ? -8.203 2.197 -14.919 1.00 95.19 195 GLY A C 1
ATOM 1532 O O . GLY A 1 195 ? -9.226 1.527 -14.826 1.00 95.19 195 GLY A O 1
ATOM 1533 N N . ARG A 1 196 ? -7.634 2.809 -13.867 1.00 93.00 196 ARG A N 1
ATOM 1534 C CA . ARG A 1 196 ? -8.195 2.800 -12.507 1.00 93.00 196 ARG A CA 1
ATOM 1535 C C . ARG A 1 196 ? -8.435 1.388 -11.949 1.00 93.00 196 ARG A C 1
ATOM 1537 O O . ARG A 1 196 ? -9.407 1.134 -11.250 1.00 93.00 196 ARG A O 1
ATOM 1544 N N . GLN A 1 197 ? -7.536 0.458 -12.264 1.00 95.38 197 GLN A N 1
ATOM 1545 C CA . GLN A 1 197 ? -7.644 -0.948 -11.852 1.00 95.38 197 GLN A CA 1
ATOM 1546 C C . GLN A 1 197 ? -6.932 -1.244 -10.529 1.00 95.38 197 GLN A C 1
ATOM 1548 O O . GLN A 1 197 ? -7.224 -2.250 -9.888 1.00 95.38 197 GLN A O 1
ATOM 1553 N N . ILE A 1 198 ? -6.007 -0.380 -10.111 1.00 96.38 198 ILE A N 1
ATOM 1554 C CA . ILE A 1 198 ? -5.231 -0.514 -8.875 1.00 96.38 198 ILE A CA 1
ATOM 1555 C C . ILE A 1 198 ? -5.301 0.770 -8.057 1.00 96.38 198 ILE A C 1
ATOM 1557 O O . ILE A 1 198 ? -5.488 1.844 -8.613 1.00 96.38 198 ILE A O 1
ATOM 1561 N N . THR A 1 199 ? -5.092 0.644 -6.751 1.00 96.19 199 THR A N 1
ATOM 1562 C CA . THR A 1 199 ? -4.935 1.755 -5.797 1.00 96.19 199 THR A CA 1
ATOM 1563 C C . THR A 1 199 ? -3.539 1.749 -5.167 1.00 96.19 199 THR A C 1
ATOM 1565 O O . THR A 1 199 ? -3.071 2.768 -4.667 1.00 96.19 199 THR A O 1
ATOM 1568 N N . LEU A 1 200 ? -2.836 0.615 -5.212 1.00 97.19 200 LEU A N 1
ATOM 1569 C CA . LEU A 1 200 ? -1.509 0.459 -4.627 1.00 97.19 200 LEU A CA 1
ATOM 1570 C C . LEU A 1 200 ? -0.537 -0.172 -5.627 1.00 97.19 200 LEU A C 1
ATOM 1572 O O . LEU A 1 200 ? -0.862 -1.150 -6.302 1.00 97.19 200 LEU A O 1
ATOM 1576 N N . LEU A 1 201 ? 0.674 0.374 -5.691 1.00 97.38 201 LEU A N 1
ATOM 1577 C CA . LEU A 1 201 ? 1.790 -0.177 -6.449 1.00 97.38 201 LEU A CA 1
ATOM 1578 C C . LEU A 1 201 ? 2.952 -0.462 -5.495 1.00 97.38 201 LEU A C 1
ATOM 1580 O O . LEU A 1 201 ? 3.501 0.460 -4.895 1.00 97.38 201 LEU A O 1
ATOM 1584 N N . ALA A 1 202 ? 3.334 -1.731 -5.373 1.00 97.12 202 ALA A N 1
ATOM 1585 C CA . ALA A 1 202 ? 4.495 -2.147 -4.597 1.00 97.12 202 ALA A CA 1
ATOM 1586 C C . ALA A 1 202 ? 5.704 -2.398 -5.504 1.00 97.12 202 ALA A C 1
ATOM 1588 O O . ALA A 1 202 ? 5.618 -3.117 -6.503 1.00 97.12 202 ALA A O 1
ATOM 1589 N N . VAL A 1 203 ? 6.840 -1.817 -5.134 1.00 95.81 203 VAL A N 1
ATOM 1590 C CA . VAL A 1 203 ? 8.100 -1.884 -5.883 1.00 95.81 203 VAL A CA 1
ATOM 1591 C C . VAL A 1 203 ? 9.265 -2.142 -4.939 1.00 95.81 203 VAL A C 1
ATOM 1593 O O . VAL A 1 203 ? 9.156 -1.946 -3.728 1.00 95.81 203 VAL A O 1
ATOM 1596 N N . GLU A 1 204 ? 10.402 -2.573 -5.480 1.00 91.88 204 GLU A N 1
ATOM 1597 C CA . GLU A 1 204 ? 11.617 -2.740 -4.673 1.00 91.88 204 GLU A CA 1
ATOM 1598 C C . GLU A 1 204 ? 12.111 -1.386 -4.138 1.00 91.88 204 GLU A C 1
ATOM 1600 O O . GLU A 1 204 ? 12.278 -1.221 -2.931 1.00 91.88 204 GLU A O 1
ATOM 1605 N N . SER A 1 205 ? 12.263 -0.399 -5.024 1.00 87.31 205 SER A N 1
ATOM 1606 C CA . SER A 1 205 ? 12.798 0.933 -4.725 1.00 87.31 205 SER A CA 1
ATOM 1607 C C . SER A 1 205 ? 12.279 1.935 -5.752 1.00 87.31 205 SER A C 1
ATOM 1609 O O . SER A 1 205 ? 12.412 1.697 -6.950 1.00 87.31 205 SER A O 1
ATOM 1611 N N . ALA A 1 206 ? 11.722 3.069 -5.313 1.00 82.69 206 ALA A N 1
ATOM 1612 C CA . ALA A 1 206 ? 11.314 4.143 -6.226 1.00 82.69 206 ALA A CA 1
ATOM 1613 C C . ALA A 1 206 ? 12.508 4.764 -6.964 1.00 82.69 206 ALA A C 1
ATOM 1615 O O . ALA A 1 206 ? 12.372 5.205 -8.104 1.00 82.69 206 ALA A O 1
ATOM 1616 N N . THR A 1 207 ? 13.677 4.781 -6.322 1.00 77.19 207 THR A N 1
ATOM 1617 C CA . THR A 1 207 ? 14.922 5.266 -6.922 1.00 77.19 207 THR A CA 1
ATOM 1618 C C . THR A 1 207 ? 15.346 4.372 -8.085 1.00 77.19 207 THR A C 1
ATOM 1620 O O . THR A 1 207 ? 15.735 4.880 -9.127 1.00 77.19 207 THR A O 1
ATOM 1623 N N . ASP A 1 208 ? 15.181 3.056 -7.947 1.00 76.44 208 ASP A N 1
ATOM 1624 C CA . ASP A 1 208 ? 15.631 2.082 -8.952 1.00 76.44 208 ASP A CA 1
ATOM 1625 C C . ASP A 1 208 ? 14.644 1.972 -10.130 1.00 76.44 208 ASP A C 1
ATOM 1627 O O . ASP A 1 208 ? 14.973 1.444 -11.194 1.00 76.44 208 ASP A O 1
ATOM 1631 N N . LEU A 1 209 ? 13.419 2.489 -9.967 1.00 78.88 209 LEU A N 1
ATOM 1632 C CA . LEU A 1 209 ? 12.463 2.620 -11.068 1.00 78.88 209 LEU A CA 1
ATOM 1633 C C . LEU A 1 209 ? 12.913 3.657 -12.093 1.00 78.88 209 LEU A C 1
ATOM 1635 O O . LEU A 1 209 ? 12.683 3.457 -13.286 1.00 78.88 209 LEU A O 1
ATOM 1639 N N . VAL A 1 210 ? 13.524 4.752 -11.636 1.00 74.12 210 VAL A N 1
ATOM 1640 C CA . VAL A 1 210 ? 13.926 5.870 -12.489 1.00 74.12 210 VAL A CA 1
ATOM 1641 C C . VAL A 1 210 ? 15.379 5.670 -12.918 1.00 74.12 210 VAL A C 1
ATOM 1643 O O . VAL A 1 210 ? 16.279 5.794 -12.089 1.00 74.12 210 VAL A O 1
ATOM 1646 N N . PRO A 1 211 ? 15.652 5.377 -14.200 1.00 69.12 211 PRO A N 1
ATOM 1647 C CA . PRO A 1 211 ? 17.023 5.198 -14.656 1.00 69.12 211 PRO A CA 1
ATOM 1648 C C . PRO A 1 211 ? 17.832 6.498 -14.490 1.00 69.12 211 PRO A C 1
ATOM 1650 O O . PRO A 1 211 ? 17.277 7.593 -14.646 1.00 69.12 211 PRO A O 1
ATOM 1653 N N . PRO A 1 212 ? 19.156 6.410 -14.247 1.00 66.62 212 PRO A N 1
ATOM 1654 C CA . PRO A 1 212 ? 20.013 7.572 -13.989 1.00 66.62 212 PRO A CA 1
ATOM 1655 C C . PRO A 1 212 ? 19.933 8.662 -15.065 1.00 66.62 212 PRO A C 1
ATOM 1657 O O . PRO A 1 212 ? 20.028 9.849 -14.764 1.00 66.62 212 PRO A O 1
ATOM 1660 N N . MET A 1 213 ? 19.704 8.266 -16.320 1.00 64.00 213 MET A N 1
ATOM 1661 C CA . MET A 1 213 ? 19.577 9.180 -17.459 1.00 64.00 213 MET A CA 1
ATOM 1662 C C . MET A 1 213 ? 18.334 10.083 -17.410 1.00 64.00 213 MET A C 1
ATOM 1664 O O . MET A 1 213 ? 18.329 11.131 -18.045 1.00 64.00 213 MET A O 1
ATOM 1668 N N . CYS A 1 214 ? 17.310 9.721 -16.631 1.00 63.06 214 CYS A N 1
ATOM 1669 C CA . CYS A 1 214 ? 16.078 10.499 -16.467 1.00 63.06 214 CYS A CA 1
ATOM 1670 C C . CYS A 1 214 ? 16.096 11.410 -15.226 1.00 63.06 214 CYS A C 1
ATOM 1672 O O . CYS A 1 214 ? 15.166 12.186 -15.023 1.00 63.06 214 CYS A O 1
ATOM 1674 N N . VAL A 1 215 ? 17.148 11.355 -14.397 1.00 60.59 215 VAL A N 1
ATOM 1675 C CA . VAL A 1 215 ? 17.253 12.124 -13.138 1.00 60.59 215 VAL A CA 1
ATOM 1676 C C . VAL A 1 215 ? 17.347 13.639 -13.384 1.00 60.59 215 VAL A C 1
ATOM 1678 O O . VAL A 1 215 ? 16.976 14.426 -12.517 1.00 60.59 215 VAL A O 1
ATOM 1681 N N . GLY A 1 216 ? 17.785 14.060 -14.576 1.00 57.12 216 GLY A N 1
ATOM 1682 C CA . GLY A 1 216 ? 17.822 15.468 -14.988 1.00 57.12 216 GLY A CA 1
ATOM 1683 C C . GLY A 1 216 ? 16.480 16.037 -15.464 1.00 57.12 216 GLY A C 1
ATOM 1684 O O . GLY A 1 216 ? 16.373 17.249 -15.640 1.00 57.12 216 GLY A O 1
ATOM 1685 N N . GLU A 1 217 ? 15.459 15.199 -15.664 1.00 61.28 217 GLU A N 1
ATOM 1686 C CA . GLU A 1 217 ? 14.130 15.637 -16.092 1.00 61.28 217 GLU A CA 1
ATOM 1687 C C . GLU A 1 217 ? 13.199 15.765 -14.872 1.00 61.28 217 GLU A C 1
ATOM 1689 O O . GLU A 1 217 ? 12.821 14.749 -14.280 1.00 61.28 217 GLU A O 1
ATOM 1694 N N . PRO A 1 218 ? 12.776 16.988 -14.483 1.00 59.38 218 PRO A N 1
ATOM 1695 C CA . PRO A 1 218 ? 12.019 17.221 -13.244 1.00 59.38 218 PRO A CA 1
ATOM 1696 C C . PRO A 1 218 ? 10.730 16.399 -13.141 1.00 59.38 218 PRO A C 1
ATOM 1698 O O . PRO A 1 218 ? 10.295 16.027 -12.054 1.00 59.38 218 PRO A O 1
ATOM 1701 N N . GLN A 1 219 ? 10.126 16.106 -14.290 1.00 65.50 219 GLN A N 1
ATOM 1702 C CA . GLN A 1 219 ? 8.878 15.362 -14.409 1.00 65.50 219 GLN A CA 1
ATOM 1703 C C . GLN A 1 219 ? 9.043 13.839 -14.259 1.00 65.50 219 GLN A C 1
ATOM 1705 O O . GLN A 1 219 ? 8.062 13.153 -13.982 1.00 65.50 219 GLN A O 1
ATOM 1710 N N . TRP A 1 220 ? 10.266 13.314 -14.399 1.00 67.19 220 TRP A N 1
ATOM 1711 C CA . TRP A 1 220 ? 10.535 11.871 -14.434 1.00 67.19 220 TRP A CA 1
ATOM 1712 C C . TRP A 1 220 ? 11.533 11.389 -13.383 1.00 67.19 220 TRP A C 1
ATOM 1714 O O . TRP A 1 220 ? 11.758 10.187 -13.275 1.00 67.19 220 TRP A O 1
ATOM 1724 N N . GLY A 1 221 ? 12.066 12.290 -12.555 1.00 75.38 221 GLY A N 1
ATOM 1725 C CA . GLY A 1 221 ? 12.690 11.927 -11.286 1.00 75.38 221 GLY A CA 1
ATOM 1726 C C . GLY A 1 221 ? 11.710 11.220 -10.337 1.00 75.38 221 GLY A C 1
ATOM 1727 O O . GLY A 1 221 ? 10.492 11.261 -10.529 1.00 75.38 221 GLY A O 1
ATOM 1728 N N . ARG A 1 222 ? 12.230 10.621 -9.256 1.00 82.25 222 ARG A N 1
ATOM 1729 C CA . ARG A 1 222 ? 11.430 9.954 -8.207 1.00 82.25 222 ARG A CA 1
ATOM 1730 C C . ARG A 1 222 ? 10.202 10.771 -7.785 1.00 82.25 222 ARG A C 1
ATOM 1732 O O . ARG A 1 222 ? 9.092 10.251 -7.749 1.00 82.25 222 ARG A O 1
ATOM 1739 N N . GLN A 1 223 ? 10.400 12.059 -7.506 1.00 82.81 223 GLN A N 1
ATOM 1740 C CA . GLN A 1 223 ? 9.336 12.962 -7.064 1.00 82.81 223 GLN A CA 1
ATOM 1741 C C . GLN A 1 223 ? 8.254 13.170 -8.135 1.00 82.81 223 GLN A C 1
ATOM 1743 O O . GLN A 1 223 ? 7.070 13.255 -7.807 1.00 82.81 223 GLN A O 1
ATOM 1748 N N . GLY A 1 224 ? 8.649 13.235 -9.409 1.00 83.94 224 GLY A N 1
ATOM 1749 C CA . GLY A 1 224 ? 7.731 13.321 -10.542 1.00 83.94 224 GLY A CA 1
ATOM 1750 C C . GLY A 1 224 ? 6.886 12.057 -10.679 1.00 83.94 224 GLY A C 1
ATOM 1751 O O . GLY A 1 224 ? 5.664 12.148 -10.787 1.00 83.94 224 GLY A O 1
ATOM 1752 N N . LEU A 1 225 ? 7.509 10.880 -10.547 1.00 86.62 225 LEU A N 1
ATOM 1753 C CA . LEU A 1 225 ? 6.806 9.596 -10.546 1.00 86.62 225 LEU A CA 1
ATOM 1754 C C . LEU A 1 225 ? 5.806 9.480 -9.387 1.00 86.62 225 LEU A C 1
ATOM 1756 O O . LEU A 1 225 ? 4.647 9.131 -9.608 1.00 86.62 225 LEU A O 1
ATOM 1760 N N . GLU A 1 226 ? 6.232 9.793 -8.162 1.00 88.81 226 GLU A N 1
ATOM 1761 C CA . GLU A 1 226 ? 5.361 9.775 -6.979 1.00 88.81 226 GLU A CA 1
ATOM 1762 C C . GLU A 1 226 ? 4.185 10.747 -7.133 1.00 88.81 226 GLU A C 1
ATOM 1764 O O . GLU A 1 226 ? 3.051 10.419 -6.782 1.00 88.81 226 GLU A O 1
ATOM 1769 N N . THR A 1 227 ? 4.438 11.929 -7.696 1.00 89.00 227 THR A N 1
ATOM 1770 C CA . THR A 1 227 ? 3.412 12.950 -7.937 1.00 89.00 227 THR A CA 1
ATOM 1771 C C . THR A 1 227 ? 2.435 12.511 -9.024 1.00 89.00 227 THR A C 1
ATOM 1773 O O . THR A 1 227 ? 1.228 12.676 -8.854 1.00 89.00 227 THR A O 1
ATOM 1776 N N . TRP A 1 228 ? 2.925 11.910 -10.112 1.00 89.69 228 TRP A N 1
ATOM 1777 C CA . TRP A 1 228 ? 2.082 11.340 -11.159 1.00 89.69 228 TRP A CA 1
ATOM 1778 C C . TRP A 1 228 ? 1.184 10.236 -10.593 1.00 89.69 228 TRP A C 1
ATOM 1780 O O . TRP A 1 228 ? -0.033 10.322 -10.729 1.00 89.69 228 TRP A O 1
ATOM 1790 N N . LEU A 1 229 ? 1.756 9.255 -9.885 1.00 92.94 229 LEU A N 1
ATOM 1791 C CA . LEU A 1 229 ? 1.000 8.176 -9.238 1.00 92.94 229 LEU A CA 1
ATOM 1792 C C . LEU A 1 229 ? -0.053 8.727 -8.269 1.00 92.94 229 LEU A C 1
ATOM 1794 O O . LEU A 1 229 ? -1.220 8.341 -8.348 1.00 92.94 229 LEU A O 1
ATOM 1798 N N . ARG A 1 230 ? 0.319 9.691 -7.419 1.00 91.12 230 ARG A N 1
ATOM 1799 C CA . ARG A 1 230 ? -0.611 10.346 -6.489 1.00 91.12 230 ARG A CA 1
ATOM 1800 C C . ARG A 1 230 ? -1.738 11.079 -7.217 1.00 91.12 230 ARG A C 1
ATOM 1802 O O . ARG A 1 230 ? -2.877 11.011 -6.768 1.00 91.12 230 ARG A O 1
ATOM 1809 N N . GLY A 1 231 ? -1.450 11.727 -8.346 1.00 91.00 231 GLY A N 1
ATOM 1810 C CA . GLY A 1 231 ? -2.456 12.367 -9.200 1.00 91.00 231 GLY A CA 1
ATOM 1811 C C . GLY A 1 231 ? -3.505 11.391 -9.746 1.00 91.00 231 GLY A C 1
ATOM 1812 O O . GLY A 1 231 ? -4.643 11.786 -9.992 1.00 91.00 231 GLY A O 1
ATOM 1813 N N . TRP A 1 232 ? -3.154 10.109 -9.867 1.00 92.88 232 TRP A N 1
ATOM 1814 C CA . TRP A 1 232 ? -4.071 9.024 -10.228 1.00 92.88 232 TRP A CA 1
ATOM 1815 C C . TRP A 1 232 ? -4.707 8.312 -9.025 1.00 92.88 232 TRP A C 1
ATOM 1817 O O . TRP A 1 232 ? -5.482 7.378 -9.220 1.00 92.88 232 TRP A O 1
ATOM 1827 N N . GLY A 1 233 ? -4.414 8.742 -7.794 1.00 92.69 233 GLY A N 1
ATOM 1828 C CA . GLY A 1 233 ? -4.878 8.071 -6.578 1.00 92.69 233 GLY A CA 1
ATOM 1829 C C . GLY A 1 233 ? -4.131 6.769 -6.280 1.00 92.69 233 GLY A C 1
ATOM 1830 O O . GLY A 1 233 ? -4.676 5.887 -5.628 1.00 92.69 233 GLY A O 1
ATOM 1831 N N . ILE A 1 234 ? -2.895 6.624 -6.768 1.00 95.19 234 ILE A N 1
ATOM 1832 C CA . ILE A 1 234 ? -2.070 5.438 -6.530 1.00 95.19 234 ILE A CA 1
ATOM 1833 C C . ILE A 1 234 ? -1.092 5.694 -5.394 1.00 95.19 234 ILE A C 1
ATOM 1835 O O . ILE A 1 234 ? -0.275 6.618 -5.447 1.00 95.19 234 ILE A O 1
ATOM 1839 N N . ARG A 1 235 ? -1.116 4.816 -4.394 1.00 94.81 235 ARG A N 1
ATOM 1840 C CA . ARG A 1 235 ? -0.084 4.755 -3.365 1.00 94.81 235 ARG A CA 1
ATOM 1841 C C . ARG A 1 235 ? 1.111 3.949 -3.863 1.00 94.81 235 ARG A C 1
ATOM 1843 O O . ARG A 1 235 ? 0.979 2.760 -4.148 1.00 94.81 235 ARG A O 1
ATOM 1850 N N . LEU A 1 236 ? 2.279 4.582 -3.924 1.00 94.81 236 LEU A N 1
ATOM 1851 C CA . LEU A 1 236 ? 3.548 3.886 -4.132 1.00 94.81 236 LEU A CA 1
ATOM 1852 C C . LEU A 1 236 ? 4.075 3.368 -2.791 1.00 94.81 236 LEU A C 1
ATOM 1854 O O . LEU A 1 236 ? 4.135 4.123 -1.823 1.00 94.81 236 LEU A O 1
ATOM 1858 N N . VAL A 1 237 ? 4.464 2.096 -2.742 1.00 94.50 237 VAL A N 1
ATOM 1859 C CA . VAL A 1 237 ? 5.098 1.474 -1.575 1.00 94.50 237 VAL A CA 1
ATOM 1860 C C . VAL A 1 237 ? 6.417 0.841 -2.001 1.00 94.50 237 VAL A C 1
ATOM 1862 O O . VAL A 1 237 ? 6.445 -0.043 -2.857 1.00 94.50 237 VAL A O 1
ATOM 1865 N N . CYS A 1 238 ? 7.507 1.275 -1.378 1.00 92.94 238 CYS A N 1
ATOM 1866 C CA . CYS A 1 238 ? 8.851 0.764 -1.628 1.00 92.94 238 CYS A CA 1
ATOM 1867 C C . CYS A 1 238 ? 9.244 -0.241 -0.543 1.00 92.94 238 CYS A C 1
ATOM 1869 O O . CYS A 1 238 ? 9.174 0.076 0.647 1.00 92.94 238 CYS A O 1
ATOM 1871 N N . ARG A 1 239 ? 9.710 -1.435 -0.925 1.00 90.81 239 ARG A N 1
ATOM 1872 C CA . ARG A 1 239 ? 10.159 -2.443 0.048 1.00 90.81 239 ARG A CA 1
ATOM 1873 C C . ARG A 1 239 ? 11.375 -1.975 0.842 1.00 90.81 239 ARG A C 1
ATOM 1875 O O . ARG A 1 239 ? 11.383 -2.130 2.058 1.00 90.81 239 ARG A O 1
ATOM 1882 N N . THR A 1 240 ? 12.387 -1.417 0.181 1.00 85.56 240 THR A N 1
ATOM 1883 C CA . THR A 1 240 ? 13.633 -0.997 0.849 1.00 85.56 240 THR A CA 1
ATOM 1884 C C . THR A 1 240 ? 13.398 0.078 1.911 1.00 85.56 240 THR A C 1
ATOM 1886 O O . THR A 1 240 ? 14.050 0.068 2.951 1.00 85.56 240 THR A O 1
ATOM 1889 N N . GLU A 1 241 ? 12.429 0.964 1.684 1.00 81.44 241 GLU A N 1
ATOM 1890 C CA . GLU A 1 241 ? 12.017 1.996 2.641 1.00 81.44 241 GLU A CA 1
ATOM 1891 C C . GLU A 1 241 ? 11.216 1.391 3.794 1.00 81.44 241 GLU A C 1
ATOM 1893 O O . GLU A 1 241 ? 11.550 1.624 4.951 1.00 81.44 241 GLU A O 1
ATOM 1898 N N . ALA A 1 242 ? 10.254 0.512 3.495 1.00 70.25 242 ALA A N 1
ATOM 1899 C CA . ALA A 1 242 ? 9.490 -0.192 4.524 1.00 70.25 242 ALA A CA 1
ATOM 1900 C C . ALA A 1 242 ? 10.386 -1.043 5.448 1.00 70.25 242 ALA A C 1
ATOM 1902 O O . ALA A 1 242 ? 10.139 -1.138 6.649 1.00 70.25 242 ALA A O 1
ATOM 1903 N N . GLU A 1 243 ? 11.449 -1.651 4.912 1.00 75.88 243 GLU A N 1
ATOM 1904 C CA . GLU A 1 243 ? 12.441 -2.380 5.709 1.00 75.88 243 GLU A CA 1
ATOM 1905 C C . GLU A 1 243 ? 13.329 -1.462 6.554 1.00 75.88 243 GLU A C 1
ATOM 1907 O O . GLU A 1 243 ? 13.789 -1.882 7.616 1.00 75.88 243 GLU A O 1
ATOM 1912 N N . ALA A 1 244 ? 13.601 -0.239 6.095 1.00 65.69 244 ALA A N 1
ATOM 1913 C CA . ALA A 1 244 ? 14.351 0.744 6.867 1.00 65.69 244 ALA A CA 1
ATOM 1914 C C . ALA A 1 244 ? 13.514 1.290 8.031 1.00 65.69 244 ALA A C 1
ATOM 1916 O O . ALA A 1 244 ? 14.039 1.425 9.136 1.00 65.69 244 ALA A O 1
ATOM 1917 N N . ASP A 1 245 ? 12.225 1.539 7.801 1.00 64.19 245 ASP A N 1
ATOM 1918 C CA . ASP A 1 245 ? 11.292 1.999 8.830 1.00 64.19 245 ASP A CA 1
ATOM 1919 C C . ASP A 1 245 ? 11.048 0.919 9.890 1.00 64.19 245 ASP A C 1
ATOM 1921 O O . ASP A 1 245 ? 11.097 1.211 11.079 1.00 64.19 245 ASP A O 1
ATOM 1925 N N . ALA A 1 246 ? 10.925 -0.352 9.492 1.00 63.66 246 ALA A N 1
ATOM 1926 C CA . ALA A 1 246 ? 10.763 -1.472 10.426 1.00 63.66 246 ALA A CA 1
ATOM 1927 C C . ALA A 1 246 ? 11.981 -1.733 11.343 1.00 63.66 246 ALA A C 1
ATOM 1929 O O . ALA A 1 246 ? 11.894 -2.555 12.255 1.00 63.66 246 ALA A O 1
ATOM 1930 N N . ARG A 1 247 ? 13.135 -1.098 11.084 1.00 63.09 247 ARG A N 1
ATOM 1931 C CA . ARG A 1 247 ? 14.367 -1.233 11.888 1.00 63.09 247 ARG A CA 1
ATOM 1932 C C . ARG A 1 247 ? 14.603 -0.067 12.855 1.00 63.09 247 ARG A C 1
ATOM 1934 O O . ARG A 1 247 ? 15.585 -0.125 13.597 1.00 63.09 247 ARG A O 1
ATOM 1941 N N . ARG A 1 248 ? 13.787 0.987 12.797 1.00 53.00 248 ARG A N 1
ATOM 1942 C CA . ARG A 1 248 ? 13.869 2.164 13.677 1.00 53.00 248 ARG A CA 1
ATOM 1943 C C . ARG A 1 248 ? 13.010 1.976 14.921 1.00 53.00 248 ARG A C 1
ATOM 1945 O O . ARG A 1 248 ? 13.411 2.535 15.965 1.00 53.00 248 ARG A O 1
#

Sequence (248 aa):
MHQLGGSTGTRPNPRSQGTEARRSDLRGGSTTQVQLPVSQAKKPLTQPPPEDEGPDSLERIAHRLRCAVRDDRERIENLLQTLELALDPTAEQAMAATQARQFLELEPVDPTRPSRSYVRALRALIARIEALRVSAATYVVVPEGAEVPQVHERLGRTAEAHGGSVCWFHHDRALSDWPLWDRPGWQHVQRLVQGRQITLLAVESATDLVPPMCVGEPQWGRQGLETWLRGWGIRLVCRTEAEADARR